Protein AF-A0A257WXK8-F1 (afdb_monomer_lite)

pLDDT: mean 86.85, std 19.5, range [31.08, 98.94]

Secondary structure (DSSP, 8-state):
----------PPPP-PPPPHHHHHHHHHHHHHHHHHHHHHHHHHHHTS--PPPP-PPPSSTTPPPPTTPPPPP-----TTEEEEEE---SSSSS---EEEEEE-TT-EEEEEE---SS-BHHHHHHHHHHHHHTT-S--EEEEEEEE--BS-HHHHHHHHHHHHHHHHHHTTS-GGGEEEEEEEETTPPP-HHHHHTTHHHHHTT-BTT-HHHHHHHT-SS-SS-EEEEEEEEETTEEEEEEEEEE-SSS--SSS-S-EEEEEE-S-B-HHHHHHHHHHHHHHTGGG--SSSPPPS--EEEEEE--TT-PPPB--TT-GGGHHHHHHHHHHHHHHHHH-

Radius of gyration: 28.11 Å; chains: 1; bounding box: 60×115×61 Å

Sequence (339 aa):
MPRKTDNKSAPETDVATPGPVERVGQSLERALDPLASALKRATKRADKPVKAPKAAAPGKPGLAVSPLAVPFPTIPPIAGVEIATGRAGFYKHEREDLLLMRFAEGTSAAGVFTRHGVGSAPVDWCRRQLTASGGADVRALVVNAGCANSFTGKPGADAVRRVATAVGKRFDCRQRDVMMASTGVIGVILDDAKITARLAEVETRLTPDAWAQAGAAIMTTDTFPKGAYATAMIDGHEVRIAGITKGSGMIAPDMATMLAFVATDAAISAKALQALLTPAVVRTFNAVTVDGDRSTNDTCLLFATGASGAPRIEDASDPRLEAFRIALMSVLMDLAQQL

Foldseek 3Di:
DDDDDDDDDDDDDDDDDDDDVVVVVVVVVVVCVVVVVVVVVVVVVVPDPPPDDDAFAFQDPPDDFDPLDDDADQADFFPQKWKFWDPLPLDPDDATFKIKIFGAFFKFKAKDWFPPPFAALLRVLLVVLCVVCVRTGQTMEMEGENEQNGPVPPLQNVLLLVLLPLVCVVRVHDSSSYHYAYYHDHPDRDPSCSVSVCCVVRVVRIDRRCQLSNQSNNEHRHRHGFKDKDWFFFPNFIKIKIKTKYDDDQAAARFGRMEMEMEMQAQEHNVLVNVLVVVLCCVARNVDDDPHHHDSGGMHMYIHRVRRVHDHHYHNPPPSCPRVSVRVSVRRNRRRSND

Structure (mmCIF, N/CA/C/O backbone):
data_AF-A0A257WXK8-F1
#
_entry.id   AF-A0A257WXK8-F1
#
loop_
_atom_site.group_PDB
_atom_site.id
_atom_site.type_symbol
_atom_site.label_atom_id
_atom_site.label_alt_id
_atom_site.label_comp_id
_atom_site.label_asym_id
_atom_site.label_entity_id
_atom_site.label_seq_id
_atom_site.pdbx_PDB_ins_code
_atom_site.Cartn_x
_atom_site.Cartn_y
_atom_site.Cartn_z
_atom_site.occupancy
_atom_site.B_iso_or_equiv
_atom_site.auth_seq_id
_atom_site.auth_comp_id
_atom_site.auth_asym_id
_atom_site.auth_atom_id
_atom_site.pdbx_PDB_model_num
ATOM 1 N N . MET A 1 1 ? -13.171 -95.998 -37.659 1.00 41.53 1 MET A N 1
ATOM 2 C CA . MET A 1 1 ? -13.107 -97.040 -36.612 1.00 41.53 1 MET A CA 1
ATOM 3 C C . MET A 1 1 ? -13.360 -96.387 -35.260 1.00 41.53 1 MET A C 1
ATOM 5 O O . MET A 1 1 ? -12.713 -95.384 -34.988 1.00 41.53 1 MET A O 1
ATOM 9 N N . PRO A 1 2 ? -14.338 -96.866 -34.476 1.00 49.53 2 PRO A N 1
ATOM 10 C CA . PRO A 1 2 ? -14.805 -96.206 -33.259 1.00 49.53 2 PRO A CA 1
ATOM 11 C C . PRO A 1 2 ? -14.110 -96.761 -32.008 1.00 49.53 2 PRO A C 1
ATOM 13 O O . PRO A 1 2 ? -13.702 -97.919 -32.001 1.00 49.53 2 PRO A O 1
ATOM 16 N N . ARG A 1 3 ? -14.092 -95.992 -30.914 1.00 37.47 3 ARG A N 1
ATOM 17 C CA . ARG A 1 3 ? -14.251 -96.540 -29.556 1.00 37.47 3 ARG A CA 1
ATOM 18 C C . ARG A 1 3 ? -14.898 -95.501 -28.637 1.00 37.47 3 ARG A C 1
ATOM 20 O O . ARG A 1 3 ? -14.352 -94.430 -28.405 1.00 37.47 3 ARG A O 1
ATOM 27 N N . LYS A 1 4 ? -16.106 -95.855 -28.192 1.00 40.97 4 LYS A N 1
ATOM 28 C CA . LYS A 1 4 ? -16.892 -95.257 -27.105 1.00 40.97 4 LYS A CA 1
ATOM 29 C C . LYS A 1 4 ? -16.225 -95.528 -25.753 1.00 40.97 4 LYS A C 1
ATOM 31 O O . LYS A 1 4 ? -15.644 -96.600 -25.623 1.00 40.97 4 LYS A O 1
ATOM 36 N N . THR A 1 5 ? -16.481 -94.662 -24.768 1.00 39.81 5 THR A N 1
ATOM 37 C CA . THR A 1 5 ? -17.035 -95.041 -23.445 1.00 39.81 5 THR A CA 1
ATOM 38 C C . THR A 1 5 ? -17.628 -93.816 -22.723 1.00 39.81 5 THR A C 1
ATOM 40 O O . THR A 1 5 ? -16.901 -92.918 -22.317 1.00 39.81 5 THR A O 1
ATOM 43 N N . ASP A 1 6 ? -18.961 -93.797 -22.656 1.00 38.59 6 ASP A N 1
ATOM 44 C CA . ASP A 1 6 ? -19.907 -93.460 -21.571 1.00 38.59 6 ASP A CA 1
ATOM 45 C C . ASP A 1 6 ? -19.642 -92.364 -20.504 1.00 38.59 6 ASP A C 1
ATOM 47 O O . ASP A 1 6 ? -18.889 -92.534 -19.553 1.00 38.59 6 ASP A O 1
ATOM 51 N N . ASN A 1 7 ? -20.421 -91.280 -20.650 1.00 40.69 7 ASN A N 1
ATOM 52 C CA . ASN A 1 7 ? -21.485 -90.735 -19.775 1.00 40.69 7 ASN A CA 1
ATOM 53 C C . ASN A 1 7 ? -21.274 -90.520 -18.251 1.00 40.69 7 ASN A C 1
ATOM 55 O O . ASN A 1 7 ? -21.196 -91.480 -17.486 1.00 40.69 7 ASN A O 1
ATOM 59 N N . LYS A 1 8 ? -21.430 -89.257 -17.799 1.00 35.44 8 LYS A N 1
ATOM 60 C CA . LYS A 1 8 ? -22.241 -88.852 -16.622 1.00 35.44 8 LYS A CA 1
ATOM 61 C C . LYS A 1 8 ? -22.473 -87.325 -16.581 1.00 35.44 8 LYS A C 1
ATOM 63 O O . LYS A 1 8 ? -21.569 -86.542 -16.841 1.00 35.44 8 LYS A O 1
ATOM 68 N N . SER A 1 9 ? -23.707 -86.943 -16.258 1.00 40.19 9 SER A N 1
ATOM 69 C CA . SER A 1 9 ? -24.321 -85.603 -16.250 1.00 40.19 9 SER A CA 1
ATOM 70 C C . SER A 1 9 ? -24.059 -84.758 -14.987 1.00 40.19 9 SER A C 1
ATOM 72 O O . SER A 1 9 ? -24.036 -85.318 -13.892 1.00 40.19 9 SER A O 1
ATOM 74 N N . ALA A 1 10 ? -24.027 -83.422 -15.125 1.00 38.50 10 ALA A N 1
ATOM 75 C CA . ALA A 1 10 ? -24.306 -82.425 -14.071 1.00 38.50 10 ALA A CA 1
ATOM 76 C C . ALA A 1 10 ? -24.867 -81.112 -14.696 1.00 38.50 10 ALA A C 1
ATOM 78 O O . ALA A 1 10 ? -24.581 -80.871 -15.870 1.00 38.50 10 ALA A O 1
ATOM 79 N N . PRO A 1 11 ? -25.684 -80.307 -13.977 1.00 39.53 11 PRO A N 1
ATOM 80 C CA . PRO A 1 11 ? -26.623 -79.347 -14.574 1.00 39.53 11 PRO A CA 1
ATOM 81 C C . PRO A 1 11 ? -26.125 -77.888 -14.632 1.00 39.53 11 PRO A C 1
ATOM 83 O O . PRO A 1 11 ? -25.224 -77.491 -13.896 1.00 39.53 11 PRO A O 1
ATOM 86 N N . GLU A 1 12 ? -26.763 -77.102 -15.505 1.00 39.00 12 GLU A N 1
ATOM 87 C CA . GLU A 1 12 ? -26.615 -75.648 -15.673 1.00 39.00 12 GLU A CA 1
ATOM 88 C C . GLU A 1 12 ? -27.022 -74.867 -14.409 1.00 39.00 12 GLU A C 1
ATOM 90 O O . GLU A 1 12 ? -28.051 -75.147 -13.793 1.00 39.00 12 GLU A O 1
ATOM 95 N N . THR A 1 13 ? -26.228 -73.857 -14.041 1.00 35.62 13 THR A N 1
ATOM 96 C CA . THR A 1 13 ? -26.552 -72.882 -12.989 1.00 35.62 13 THR A CA 1
ATOM 97 C C . THR A 1 13 ? -27.065 -71.582 -13.600 1.00 35.62 13 THR A C 1
ATOM 99 O O . THR A 1 13 ? -26.322 -70.872 -14.281 1.00 35.62 13 THR A O 1
ATOM 102 N N . ASP A 1 14 ? -28.324 -71.283 -13.295 1.00 34.75 14 ASP A N 1
ATOM 103 C CA . ASP A 1 14 ? -29.040 -70.031 -13.535 1.00 34.75 14 ASP A CA 1
ATOM 104 C C . ASP A 1 14 ? -28.378 -68.844 -12.805 1.00 34.75 14 ASP A C 1
ATOM 106 O O . ASP A 1 14 ? -28.100 -68.908 -11.604 1.00 34.75 14 ASP A O 1
ATOM 110 N N . VAL A 1 15 ? -28.148 -67.735 -13.514 1.00 44.16 15 VAL A N 1
ATOM 111 C CA . VAL A 1 15 ? -27.676 -66.467 -12.933 1.00 44.16 15 VAL A CA 1
ATOM 112 C C . VAL A 1 15 ? -28.895 -65.641 -12.527 1.00 44.16 15 VAL A C 1
ATOM 114 O O . VAL A 1 15 ? -29.581 -65.065 -13.368 1.00 44.16 15 VAL A O 1
ATOM 117 N N . ALA A 1 16 ? -29.166 -65.569 -11.224 1.00 45.12 16 ALA A N 1
ATOM 118 C CA . ALA A 1 16 ? -30.269 -64.784 -10.677 1.00 45.12 16 ALA A CA 1
ATOM 119 C C . ALA A 1 16 ? -30.012 -63.266 -10.789 1.00 45.12 16 ALA A C 1
ATOM 121 O O . ALA A 1 16 ? -28.998 -62.745 -10.325 1.00 45.12 16 ALA A O 1
ATOM 122 N N . THR A 1 17 ? -30.967 -62.536 -11.367 1.00 49.38 17 THR A N 1
ATOM 123 C CA . THR A 1 17 ? -31.030 -61.064 -11.345 1.00 49.38 17 THR A CA 1
ATOM 124 C C . THR A 1 17 ? -31.395 -60.527 -9.952 1.00 49.38 17 THR A C 1
ATOM 126 O O . THR A 1 17 ? -32.386 -60.989 -9.384 1.00 49.38 17 THR A O 1
ATOM 129 N N . PRO A 1 18 ? -30.695 -59.500 -9.426 1.00 48.91 18 PRO A N 1
ATOM 130 C CA . PRO A 1 18 ? -30.963 -58.960 -8.094 1.00 48.91 18 PRO A CA 1
ATOM 131 C C . PRO A 1 18 ? -32.266 -58.151 -8.038 1.00 48.91 18 PRO A C 1
ATOM 133 O O . PRO A 1 18 ? -32.636 -57.430 -8.985 1.00 48.91 18 PRO A O 1
ATOM 136 N N . GLY A 1 19 ? -32.953 -58.295 -6.902 1.00 47.94 19 GLY A N 1
ATOM 137 C CA . GLY A 1 19 ? -34.292 -57.776 -6.639 1.00 47.94 19 GLY A CA 1
ATOM 138 C C . GLY A 1 19 ? -34.352 -56.268 -6.337 1.00 47.94 19 GLY A C 1
ATOM 139 O O . GLY A 1 19 ? -33.324 -55.603 -6.193 1.00 47.94 19 GLY A O 1
ATOM 140 N N . PRO A 1 20 ? -35.567 -55.695 -6.230 1.00 51.59 20 PRO A N 1
ATOM 141 C CA . PRO A 1 20 ? -35.788 -54.245 -6.162 1.00 51.59 20 PRO A CA 1
ATOM 142 C C . PRO A 1 20 ? -35.145 -53.548 -4.952 1.00 51.59 20 PRO A C 1
ATOM 144 O O . PRO A 1 20 ? -34.753 -52.389 -5.054 1.00 51.59 20 PRO A O 1
ATOM 147 N N . VAL A 1 21 ? -35.004 -54.246 -3.821 1.00 50.88 21 VAL A N 1
ATOM 148 C CA . VAL A 1 21 ? -34.480 -53.679 -2.564 1.00 50.88 21 VAL A CA 1
ATOM 149 C C . VAL A 1 21 ? -32.952 -53.529 -2.598 1.00 50.88 21 VAL A C 1
ATOM 151 O O . VAL A 1 21 ? -32.425 -52.511 -2.152 1.00 50.88 21 VAL A O 1
ATOM 154 N N . GLU A 1 22 ? -32.234 -54.469 -3.221 1.00 49.84 22 GLU A N 1
ATOM 155 C CA . GLU A 1 22 ? -30.776 -54.381 -3.408 1.00 49.84 22 GLU A CA 1
ATOM 156 C C . GLU A 1 22 ? -30.381 -53.247 -4.361 1.00 49.84 22 GLU A C 1
ATOM 158 O O . GLU A 1 22 ? -29.372 -52.577 -4.143 1.00 49.84 22 GLU A O 1
ATOM 163 N N . ARG A 1 23 ? -31.206 -52.963 -5.380 1.00 50.78 23 ARG A N 1
ATOM 164 C CA . ARG A 1 23 ? -30.958 -51.844 -6.306 1.00 50.78 23 ARG A CA 1
ATOM 165 C C . ARG A 1 23 ? -31.058 -50.490 -5.611 1.00 50.78 23 ARG A C 1
ATOM 167 O O . ARG A 1 23 ? -30.271 -49.600 -5.919 1.00 50.78 23 ARG A O 1
ATOM 174 N N . VAL A 1 24 ? -31.989 -50.326 -4.669 1.00 52.94 24 VAL A N 1
ATOM 175 C CA . VAL A 1 24 ? -32.138 -49.075 -3.904 1.00 52.94 24 VAL A CA 1
ATOM 176 C C . VAL A 1 24 ? -30.970 -48.888 -2.928 1.00 52.94 24 VAL A C 1
ATOM 178 O O . VAL A 1 24 ? -30.423 -47.789 -2.858 1.00 52.94 24 VAL A O 1
ATOM 181 N N . GLY A 1 25 ? -30.515 -49.958 -2.263 1.00 46.25 25 GLY A N 1
ATOM 182 C CA . GLY A 1 25 ? -29.324 -49.926 -1.401 1.00 46.25 25 GLY A CA 1
ATOM 183 C C . GLY A 1 25 ? -28.048 -49.538 -2.157 1.00 46.25 25 GLY A C 1
ATOM 184 O O . GLY A 1 25 ? -27.359 -48.597 -1.768 1.00 46.25 25 GLY A O 1
ATOM 185 N N . GLN A 1 26 ? -27.800 -50.165 -3.313 1.00 50.19 26 GLN A N 1
ATOM 186 C CA . GLN A 1 26 ? -26.636 -49.863 -4.160 1.00 50.19 26 GLN A CA 1
ATOM 187 C C . GLN A 1 26 ? -26.680 -48.452 -4.774 1.00 50.19 26 GLN A C 1
ATOM 189 O O . GLN A 1 26 ? -25.638 -47.865 -5.073 1.00 50.19 26 GLN A O 1
ATOM 194 N N . SER A 1 27 ? -27.877 -47.888 -4.965 1.00 52.62 27 SER A N 1
ATOM 195 C CA . SER A 1 27 ? -28.060 -46.524 -5.484 1.00 52.62 27 SER A CA 1
ATOM 196 C C . SER A 1 27 ? -27.763 -45.457 -4.425 1.00 52.62 27 SER A C 1
ATOM 198 O O . SER A 1 27 ? -27.171 -44.428 -4.744 1.00 52.62 27 SER A O 1
ATOM 200 N N . LEU A 1 28 ? -28.134 -45.712 -3.165 1.00 50.28 28 LEU A N 1
ATOM 201 C CA . LEU A 1 28 ? -27.838 -44.831 -2.031 1.00 50.28 28 LEU A CA 1
ATOM 202 C C . LEU A 1 28 ? -26.350 -44.857 -1.654 1.00 50.28 28 LEU A C 1
ATOM 204 O O . LEU A 1 28 ? -25.772 -43.796 -1.427 1.00 50.28 28 LEU A O 1
ATOM 208 N N . GLU A 1 29 ? -25.702 -46.025 -1.670 1.00 51.25 29 GLU A N 1
ATOM 209 C CA . GLU A 1 29 ? -24.253 -46.134 -1.426 1.00 51.25 29 GLU A CA 1
ATOM 210 C C . GLU A 1 29 ? -23.434 -45.364 -2.477 1.00 51.25 29 GLU A C 1
ATOM 212 O O . GLU A 1 29 ? -22.553 -44.578 -2.124 1.00 51.25 29 GLU A O 1
ATOM 217 N N . ARG A 1 30 ? -23.796 -45.470 -3.766 1.00 53.97 30 ARG A N 1
ATOM 218 C CA . ARG A 1 30 ? -23.139 -44.713 -4.851 1.00 53.97 30 ARG A CA 1
ATOM 219 C C . ARG A 1 30 ? -23.376 -43.201 -4.788 1.00 53.97 30 ARG A C 1
ATOM 221 O O . ARG A 1 30 ? -22.558 -42.443 -5.304 1.00 53.97 30 ARG A O 1
ATOM 228 N N . ALA A 1 31 ? -24.475 -42.751 -4.182 1.00 53.66 31 ALA A N 1
ATOM 229 C CA . ALA A 1 31 ? -24.781 -41.328 -4.021 1.00 53.66 31 ALA A CA 1
ATOM 230 C C . ALA A 1 31 ? -24.033 -40.681 -2.839 1.00 53.66 31 ALA A C 1
ATOM 232 O O . ALA A 1 31 ? -23.813 -39.469 -2.841 1.00 53.66 31 ALA A O 1
ATOM 233 N N . LEU A 1 32 ? -23.614 -41.473 -1.846 1.00 52.16 32 LEU A N 1
ATOM 234 C CA . LEU A 1 32 ? -22.890 -41.001 -0.660 1.00 52.16 32 LEU A CA 1
ATOM 235 C C . LEU A 1 32 ? -21.368 -40.935 -0.870 1.00 52.16 32 LEU A C 1
ATOM 237 O O . LEU A 1 32 ? -20.698 -40.117 -0.236 1.00 52.16 32 LEU A O 1
ATOM 241 N N . ASP A 1 33 ? -20.824 -41.715 -1.805 1.00 61.84 33 ASP A N 1
ATOM 242 C CA . ASP A 1 33 ? -19.394 -41.741 -2.141 1.00 61.84 33 ASP A CA 1
ATOM 243 C C . ASP A 1 33 ? -18.799 -40.391 -2.599 1.00 61.84 33 ASP A C 1
ATOM 245 O O . ASP A 1 33 ? -17.722 -40.013 -2.119 1.00 61.84 33 ASP A O 1
ATOM 249 N N . PRO A 1 34 ? -19.459 -39.597 -3.468 1.00 61.06 34 PRO A N 1
ATOM 250 C CA . PRO A 1 34 ? -18.950 -38.289 -3.875 1.00 61.06 34 PRO A CA 1
ATOM 251 C C . PRO A 1 34 ? -18.914 -37.300 -2.707 1.00 61.06 34 PRO A C 1
ATOM 253 O O . PRO A 1 34 ? -17.962 -36.528 -2.576 1.00 61.06 34 PRO A O 1
ATOM 256 N N . LEU A 1 35 ? -19.923 -37.349 -1.830 1.00 54.31 35 LEU A N 1
ATOM 257 C CA . LEU A 1 35 ? -20.037 -36.472 -0.666 1.00 54.31 35 LEU A CA 1
ATOM 258 C C . LEU A 1 35 ? -19.002 -36.845 0.404 1.00 54.31 35 LEU A C 1
ATOM 260 O O . LEU A 1 35 ? -18.316 -35.971 0.932 1.00 54.31 35 LEU A O 1
ATOM 264 N N . ALA A 1 36 ? -18.809 -38.141 0.656 1.00 56.00 36 ALA A N 1
ATOM 265 C CA . ALA A 1 36 ? -17.776 -38.654 1.551 1.00 56.00 36 ALA A CA 1
ATOM 266 C C . ALA A 1 36 ? -16.362 -38.366 1.018 1.00 56.00 36 ALA A C 1
ATOM 268 O O . ALA A 1 36 ? -15.467 -37.998 1.785 1.00 56.00 36 ALA A O 1
ATOM 269 N N . SER A 1 37 ? -16.155 -38.456 -0.300 1.00 57.28 37 SER A N 1
ATOM 270 C CA . SER A 1 37 ? -14.913 -38.047 -0.963 1.00 57.28 37 SER A CA 1
ATOM 271 C C . SER A 1 37 ? -14.676 -36.536 -0.872 1.00 57.28 37 SER A C 1
ATOM 273 O O . SER A 1 37 ? -13.524 -36.109 -0.747 1.00 57.28 37 SER A O 1
ATOM 275 N N . ALA A 1 38 ? -15.726 -35.719 -0.969 1.00 58.28 38 ALA A N 1
ATOM 276 C CA . ALA A 1 38 ? -15.634 -34.266 -0.865 1.00 58.28 38 ALA A CA 1
ATOM 277 C C . ALA A 1 38 ? -15.321 -33.832 0.575 1.00 58.28 38 ALA A C 1
ATOM 279 O O . ALA A 1 38 ? -14.399 -33.044 0.782 1.00 58.28 38 ALA A O 1
ATOM 280 N N . LEU A 1 39 ? -15.987 -34.431 1.567 1.00 55.75 39 LEU A N 1
ATOM 281 C CA . LEU A 1 39 ? -15.709 -34.237 2.993 1.00 55.75 39 LEU A CA 1
ATOM 282 C C . LEU A 1 39 ? -14.292 -34.691 3.361 1.00 55.75 39 LEU A C 1
ATOM 284 O O . LEU A 1 39 ? -13.570 -33.934 4.002 1.00 55.75 39 LEU A O 1
ATOM 288 N N . LYS A 1 40 ? -13.829 -35.853 2.873 1.00 51.59 40 LYS A N 1
ATOM 289 C CA . LYS A 1 40 ? -12.433 -36.300 3.054 1.00 51.59 40 LYS A CA 1
ATOM 290 C C . LYS A 1 40 ? -11.416 -35.382 2.374 1.00 51.59 40 LYS A C 1
ATOM 292 O O . LYS A 1 40 ? -10.311 -35.229 2.885 1.00 51.59 40 LYS A O 1
ATOM 297 N N . ARG A 1 41 ? -11.734 -34.774 1.224 1.00 51.75 41 ARG A N 1
ATOM 298 C CA . ARG A 1 41 ? -10.851 -33.773 0.591 1.00 51.75 41 ARG A CA 1
ATOM 299 C C . ARG A 1 41 ? -10.834 -32.458 1.362 1.00 51.75 41 ARG A C 1
ATOM 301 O O . ARG A 1 41 ? -9.770 -31.853 1.442 1.00 51.75 41 ARG A O 1
ATOM 308 N N . ALA A 1 42 ? -11.966 -32.041 1.927 1.00 46.88 42 ALA A N 1
ATOM 309 C CA . ALA A 1 42 ? -12.077 -30.835 2.739 1.00 46.88 42 ALA A CA 1
ATOM 310 C C . ALA A 1 42 ? -11.305 -30.969 4.063 1.00 46.88 42 ALA A C 1
ATOM 312 O O . ALA A 1 42 ? -10.493 -30.103 4.382 1.00 46.88 42 ALA A O 1
ATOM 313 N N . THR A 1 43 ? -11.443 -32.094 4.769 1.00 44.31 43 THR A N 1
ATOM 314 C CA . THR A 1 43 ? -10.716 -32.348 6.027 1.00 44.31 43 THR A CA 1
ATOM 315 C C . THR A 1 43 ? -9.215 -32.536 5.805 1.00 44.31 43 THR A C 1
ATOM 317 O O . THR A 1 43 ? -8.404 -31.972 6.531 1.00 44.31 43 THR A O 1
ATOM 320 N N . LYS A 1 44 ? -8.802 -33.200 4.717 1.00 40.97 44 LYS A N 1
ATOM 321 C CA . LYS A 1 44 ? -7.375 -33.359 4.368 1.00 40.97 44 LYS A CA 1
ATOM 322 C C . LYS A 1 44 ? -6.702 -32.060 3.891 1.00 40.97 44 LYS A C 1
ATOM 324 O O . LYS A 1 44 ? -5.475 -32.012 3.797 1.00 40.97 44 LYS A O 1
ATOM 329 N N . ARG A 1 45 ? -7.483 -31.027 3.546 1.00 45.31 45 ARG A N 1
ATOM 330 C CA . ARG A 1 45 ? -6.986 -29.671 3.250 1.00 45.31 45 ARG A CA 1
ATOM 331 C C . ARG A 1 45 ? -6.833 -28.835 4.524 1.00 45.31 45 ARG A C 1
ATOM 333 O O . ARG A 1 45 ? -5.913 -28.028 4.564 1.00 45.31 45 ARG A O 1
ATOM 340 N N . ALA A 1 46 ? -7.682 -29.066 5.527 1.00 41.41 46 ALA A N 1
ATOM 341 C CA . ALA A 1 46 ? -7.640 -28.388 6.823 1.00 41.41 46 ALA A CA 1
ATOM 342 C C . ALA A 1 46 ? -6.476 -28.860 7.722 1.00 41.41 46 ALA A C 1
ATOM 344 O O . ALA A 1 46 ? -5.921 -28.051 8.452 1.00 41.41 46 ALA A O 1
ATOM 345 N N . ASP A 1 47 ? -6.047 -30.123 7.603 1.00 36.88 47 ASP A N 1
ATOM 346 C CA . ASP A 1 47 ? -5.003 -30.721 8.461 1.00 36.88 47 ASP A CA 1
ATOM 347 C C . ASP A 1 47 ? -3.581 -30.727 7.869 1.00 36.88 47 ASP A C 1
ATOM 349 O O . ASP A 1 47 ? -2.681 -31.392 8.390 1.00 36.88 47 ASP A O 1
ATOM 353 N N . LYS A 1 48 ? -3.320 -30.020 6.760 1.00 34.53 48 LYS A N 1
ATOM 354 C CA . LYS A 1 48 ? -1.934 -29.902 6.283 1.00 34.53 48 LYS A CA 1
ATOM 355 C C . LYS A 1 48 ? -1.185 -28.882 7.146 1.00 34.53 48 LYS A C 1
ATOM 357 O O . LYS A 1 48 ? -1.585 -27.721 7.150 1.00 34.53 48 LYS A O 1
ATOM 362 N N . PRO A 1 49 ? -0.062 -29.262 7.787 1.00 31.08 49 PRO A N 1
ATOM 363 C CA . PRO A 1 49 ? 0.793 -28.292 8.449 1.00 31.08 49 PRO A CA 1
ATOM 364 C C . PRO A 1 49 ? 1.221 -27.242 7.424 1.00 31.08 49 PRO A C 1
ATOM 366 O O . PRO A 1 49 ? 1.706 -27.590 6.339 1.00 31.08 49 PRO A O 1
ATOM 369 N N . VAL A 1 50 ? 1.038 -25.967 7.768 1.00 40.25 50 VAL A N 1
ATOM 370 C CA . VAL A 1 50 ? 1.622 -24.846 7.031 1.00 40.25 50 VAL A CA 1
ATOM 371 C C . VAL A 1 50 ? 3.124 -25.107 6.982 1.00 40.25 50 VAL A C 1
ATOM 373 O O . VAL A 1 50 ? 3.804 -25.119 8.007 1.00 40.25 50 VAL A O 1
ATOM 376 N N . LYS A 1 51 ? 3.642 -25.423 5.790 1.00 33.47 51 LYS A N 1
ATOM 377 C CA . LYS A 1 51 ? 5.079 -25.619 5.596 1.00 33.47 51 LYS A CA 1
ATOM 378 C C . LYS A 1 51 ? 5.768 -24.333 6.040 1.00 33.47 51 LYS A C 1
ATOM 380 O O . LYS A 1 51 ? 5.423 -23.268 5.532 1.00 33.47 51 LYS A O 1
ATOM 385 N N . ALA A 1 52 ? 6.731 -24.453 6.954 1.00 37.91 52 ALA A N 1
ATOM 386 C CA . ALA A 1 52 ? 7.580 -23.339 7.351 1.00 37.91 52 ALA A CA 1
ATOM 387 C C . ALA A 1 52 ? 8.092 -22.612 6.091 1.00 37.91 52 ALA A C 1
ATOM 389 O O . ALA A 1 52 ? 8.454 -23.291 5.115 1.00 37.91 52 ALA A O 1
ATOM 390 N N . PRO A 1 53 ? 8.085 -21.267 6.070 1.00 43.31 53 PRO A N 1
ATOM 391 C CA . PRO A 1 53 ? 8.520 -20.526 4.901 1.00 43.31 53 PRO A CA 1
ATOM 392 C C . PRO A 1 53 ? 9.935 -20.972 4.521 1.00 43.31 53 PRO A C 1
ATOM 394 O O . PRO A 1 53 ? 10.825 -21.047 5.369 1.00 43.31 53 PRO A O 1
ATOM 397 N N . LYS A 1 54 ? 10.148 -21.299 3.239 1.00 46.53 54 LYS A N 1
ATOM 398 C CA . LYS A 1 54 ? 11.509 -21.447 2.705 1.00 46.53 54 LYS A CA 1
ATOM 399 C C . LYS A 1 54 ? 12.278 -20.162 3.022 1.00 46.53 54 LYS A C 1
ATOM 401 O O . LYS A 1 54 ? 11.704 -19.080 2.907 1.00 46.53 54 LYS A O 1
ATOM 406 N N . ALA A 1 55 ? 13.557 -20.295 3.379 1.00 52.47 55 ALA A N 1
ATOM 407 C CA . ALA A 1 55 ? 14.451 -19.156 3.564 1.00 52.47 55 ALA A CA 1
ATOM 408 C C . ALA A 1 55 ? 14.289 -18.172 2.396 1.00 52.47 55 ALA A C 1
ATOM 410 O O . ALA A 1 55 ? 14.266 -18.585 1.231 1.00 52.47 55 ALA A O 1
ATOM 411 N N . ALA A 1 56 ? 14.101 -16.896 2.723 1.00 56.72 56 ALA A N 1
ATOM 412 C CA . ALA A 1 56 ? 13.812 -15.876 1.735 1.00 56.72 56 ALA A CA 1
ATOM 413 C C . ALA A 1 56 ? 14.953 -15.767 0.716 1.00 56.72 56 ALA A C 1
ATOM 415 O O . ALA A 1 56 ? 16.120 -15.644 1.085 1.00 56.72 56 ALA A O 1
ATOM 416 N N . ALA A 1 57 ? 14.609 -15.813 -0.570 1.00 63.44 57 ALA A N 1
ATOM 417 C CA . ALA A 1 57 ? 15.554 -15.503 -1.631 1.00 63.44 57 ALA A CA 1
ATOM 418 C C . ALA A 1 57 ? 15.646 -13.973 -1.801 1.00 63.44 57 ALA A C 1
ATOM 420 O O . ALA A 1 57 ? 14.607 -13.306 -1.751 1.00 63.44 57 ALA A O 1
ATOM 421 N N . PRO A 1 58 ? 16.844 -13.413 -2.040 1.00 72.00 58 PRO A N 1
ATOM 422 C CA . PRO A 1 58 ? 17.007 -12.003 -2.379 1.00 72.00 58 PRO A CA 1
ATOM 423 C C . PRO A 1 58 ? 16.141 -11.601 -3.577 1.00 72.00 58 PRO A C 1
ATOM 425 O O . PRO A 1 58 ? 15.993 -12.369 -4.530 1.00 72.00 58 PRO A O 1
ATOM 428 N N . GLY A 1 59 ? 15.626 -10.369 -3.579 1.00 67.31 59 GLY A N 1
ATOM 429 C CA . GLY A 1 59 ? 14.850 -9.837 -4.702 1.00 67.31 59 GLY A CA 1
ATOM 430 C C . GLY A 1 59 ? 15.658 -9.786 -6.003 1.00 67.31 59 GLY A C 1
ATOM 431 O O . GLY A 1 59 ? 15.126 -10.027 -7.090 1.00 67.31 59 GLY A O 1
ATOM 432 N N . LYS A 1 60 ? 16.966 -9.538 -5.916 1.00 77.44 60 LYS A N 1
ATOM 433 C CA . LYS A 1 60 ? 17.876 -9.594 -7.063 1.00 77.44 60 LYS A CA 1
ATOM 434 C C . LYS A 1 60 ? 18.794 -10.820 -6.955 1.00 77.44 60 LYS A C 1
ATOM 436 O O . LYS A 1 60 ? 19.519 -10.931 -5.965 1.00 77.44 60 LYS A O 1
ATOM 441 N N . PRO A 1 61 ? 18.832 -11.701 -7.975 1.00 78.88 61 PRO A N 1
ATOM 442 C CA . PRO A 1 61 ? 19.749 -12.837 -7.991 1.00 78.88 61 PRO A CA 1
ATOM 443 C C . PRO A 1 61 ? 21.208 -12.405 -7.808 1.00 78.88 61 PRO A C 1
ATOM 445 O O . PRO A 1 61 ? 21.646 -11.420 -8.404 1.00 78.88 61 PRO A O 1
ATOM 448 N N . GLY A 1 62 ? 21.955 -13.161 -7.002 1.00 80.69 62 GLY A N 1
ATOM 449 C CA . GLY A 1 62 ? 23.384 -12.938 -6.761 1.00 80.69 62 GLY A CA 1
ATOM 450 C C . GLY A 1 62 ? 23.724 -11.945 -5.645 1.00 80.69 62 GLY A C 1
ATOM 451 O O . GLY A 1 62 ? 24.904 -11.760 -5.366 1.00 80.69 62 GLY A O 1
ATOM 452 N N . LEU A 1 63 ? 22.737 -11.325 -4.986 1.00 84.31 63 LEU A N 1
ATOM 453 C CA . LEU A 1 63 ? 22.991 -10.552 -3.766 1.00 84.31 63 LEU A CA 1
ATOM 454 C C . LEU A 1 63 ? 23.118 -11.478 -2.552 1.00 84.31 63 LEU A C 1
ATOM 456 O O . LEU A 1 63 ? 22.337 -12.415 -2.397 1.00 84.31 63 LEU A O 1
ATOM 460 N N . ALA A 1 64 ? 24.076 -11.194 -1.670 1.00 89.38 64 ALA A N 1
ATOM 461 C CA . ALA A 1 64 ? 24.115 -11.818 -0.353 1.00 89.38 64 ALA A CA 1
ATOM 462 C C . ALA A 1 64 ? 22.955 -11.292 0.507 1.00 89.38 64 ALA A C 1
ATOM 464 O O . ALA A 1 64 ? 22.606 -10.112 0.433 1.00 89.38 64 ALA A O 1
ATOM 465 N N . VAL A 1 65 ? 22.362 -12.163 1.326 1.00 91.62 65 VAL A N 1
ATOM 466 C CA . VAL A 1 65 ? 21.371 -11.744 2.327 1.00 91.62 65 VAL A CA 1
ATOM 467 C C . VAL A 1 65 ? 22.060 -10.832 3.344 1.00 91.62 65 VAL A C 1
ATOM 469 O O . VAL A 1 65 ? 23.161 -11.140 3.798 1.00 91.62 65 VAL A O 1
ATOM 472 N N . SER A 1 66 ? 21.433 -9.697 3.666 1.00 91.50 66 SER A N 1
ATOM 473 C CA . SER A 1 66 ? 21.974 -8.742 4.641 1.00 91.50 66 SER A CA 1
ATOM 474 C C . SER A 1 66 ? 22.202 -9.420 6.000 1.00 91.50 66 SER A C 1
ATOM 476 O O . SER A 1 66 ? 21.331 -10.171 6.439 1.00 91.50 66 SER A O 1
ATOM 478 N N . PRO A 1 67 ? 23.302 -9.129 6.721 1.00 90.88 67 PRO A N 1
ATOM 479 C CA . PRO A 1 67 ? 23.475 -9.598 8.098 1.00 90.88 67 PRO A CA 1
ATOM 480 C C . PRO A 1 67 ? 22.444 -8.992 9.067 1.00 90.88 67 PRO A C 1
ATOM 482 O O . PRO A 1 67 ? 22.285 -9.495 10.173 1.00 90.88 67 PRO A O 1
ATOM 485 N N . LEU A 1 68 ? 21.742 -7.931 8.652 1.00 90.44 68 LEU A N 1
ATOM 486 C CA . LEU A 1 68 ? 20.642 -7.306 9.391 1.00 90.44 68 LEU A CA 1
ATOM 487 C C . LEU A 1 68 ? 19.272 -7.914 9.045 1.00 90.44 68 LEU A C 1
ATOM 489 O O . LEU A 1 68 ? 18.251 -7.424 9.519 1.00 90.44 68 LEU A O 1
ATOM 493 N N . ALA A 1 69 ? 19.224 -8.946 8.193 1.00 93.12 69 ALA A N 1
ATOM 494 C CA . ALA A 1 69 ? 17.973 -9.598 7.834 1.00 93.12 69 ALA A CA 1
ATOM 495 C C . ALA A 1 69 ? 17.315 -10.222 9.068 1.00 93.12 69 ALA A C 1
ATOM 497 O O . ALA A 1 69 ? 17.902 -11.067 9.747 1.00 93.12 69 ALA A O 1
ATOM 498 N N . VAL A 1 70 ? 16.067 -9.838 9.316 1.00 94.25 70 VAL A N 1
ATOM 499 C CA . VAL A 1 70 ? 15.236 -10.417 10.372 1.00 94.25 70 VAL A CA 1
ATOM 500 C C . VAL A 1 70 ? 14.287 -11.467 9.787 1.00 94.25 70 VAL A C 1
ATOM 502 O O . VAL A 1 70 ? 13.898 -11.368 8.618 1.00 94.25 70 VAL A O 1
ATOM 505 N N . PRO A 1 71 ? 13.899 -12.500 10.557 1.00 94.19 71 PRO A N 1
ATOM 506 C CA . PRO A 1 71 ? 12.869 -13.435 10.122 1.00 94.19 71 PRO A CA 1
ATOM 507 C C . PRO A 1 71 ? 11.543 -12.714 9.861 1.00 94.19 71 PRO A C 1
ATOM 509 O O . PRO A 1 71 ? 11.098 -11.915 10.681 1.00 94.19 71 PRO A O 1
ATOM 512 N N . PHE A 1 72 ? 10.880 -13.039 8.749 1.00 96.75 72 PHE A N 1
ATOM 513 C CA . PHE A 1 72 ? 9.541 -12.517 8.481 1.00 96.75 72 PHE A CA 1
ATOM 514 C C . PHE A 1 72 ? 8.560 -13.061 9.538 1.00 96.75 72 PHE A C 1
ATOM 516 O O . PHE A 1 72 ? 8.503 -14.284 9.724 1.00 96.75 72 PHE A O 1
ATOM 523 N N . PRO A 1 73 ? 7.794 -12.206 10.239 1.00 97.00 73 PRO A N 1
ATOM 524 C CA . PRO A 1 73 ? 6.925 -12.656 11.317 1.00 97.00 73 PRO A CA 1
ATOM 525 C C . PRO A 1 73 ? 5.751 -13.481 10.786 1.00 97.00 73 PRO A C 1
ATOM 527 O O . PRO A 1 73 ? 5.311 -13.331 9.646 1.00 97.00 73 PRO A O 1
ATOM 530 N N . THR A 1 74 ? 5.187 -14.340 11.634 1.00 96.00 74 THR A N 1
ATOM 531 C CA . THR A 1 74 ? 3.890 -14.952 11.320 1.00 96.00 74 THR A CA 1
ATOM 532 C C . THR A 1 74 ? 2.808 -13.895 11.490 1.00 96.00 74 THR A C 1
ATOM 534 O O . THR A 1 74 ? 2.568 -13.435 12.603 1.00 96.00 74 THR A O 1
ATOM 537 N N . ILE A 1 75 ? 2.167 -13.511 10.388 1.00 97.88 75 ILE A N 1
ATOM 538 C CA . ILE A 1 75 ? 1.096 -12.514 10.384 1.00 97.88 75 ILE A CA 1
ATOM 539 C C . ILE A 1 75 ? -0.241 -13.246 10.214 1.00 97.88 75 ILE A C 1
ATOM 541 O O . ILE A 1 75 ? -0.458 -13.850 9.159 1.00 97.88 75 ILE A O 1
ATOM 545 N N . PRO A 1 76 ? -1.133 -13.233 11.222 1.00 97.50 76 PRO A N 1
ATOM 546 C CA . PRO A 1 76 ? -2.452 -13.833 11.085 1.00 97.50 76 PRO A CA 1
ATOM 547 C C . PRO A 1 76 ? -3.331 -13.033 10.107 1.00 97.50 76 PRO A C 1
ATOM 549 O O . PRO A 1 76 ? -3.047 -11.866 9.822 1.00 97.50 76 PRO A O 1
ATOM 552 N N . PRO A 1 77 ? -4.439 -13.626 9.628 1.00 98.44 77 PRO A N 1
ATOM 553 C CA . PRO A 1 77 ? -5.469 -12.909 8.889 1.00 98.44 77 PRO A CA 1
ATOM 554 C C . PRO A 1 77 ? -5.875 -11.581 9.533 1.00 98.44 77 PRO A C 1
ATOM 556 O O . PRO A 1 77 ? -6.205 -11.537 10.725 1.00 98.44 77 PRO A O 1
ATOM 559 N N . ILE A 1 78 ? -5.912 -10.529 8.714 1.00 98.69 78 ILE A N 1
ATOM 560 C CA . ILE A 1 78 ? -6.603 -9.276 9.030 1.00 98.69 78 ILE A CA 1
ATOM 561 C C . ILE A 1 78 ? -7.998 -9.386 8.429 1.00 98.69 78 ILE A C 1
ATOM 563 O O . ILE A 1 78 ? -8.137 -9.608 7.224 1.00 98.69 78 ILE A O 1
ATOM 567 N N . ALA A 1 79 ? -9.036 -9.280 9.258 1.00 98.75 79 ALA A N 1
ATOM 568 C CA . ALA A 1 79 ? -10.402 -9.430 8.775 1.00 98.75 79 ALA A CA 1
ATOM 569 C C . ALA A 1 79 ? -10.699 -8.392 7.675 1.00 98.75 79 ALA A C 1
ATOM 571 O O . ALA A 1 79 ? -10.333 -7.222 7.782 1.00 98.75 79 ALA A O 1
ATOM 572 N N . GLY A 1 80 ? -11.336 -8.824 6.586 1.00 98.44 80 GLY A N 1
ATOM 573 C CA . GLY A 1 80 ? -11.624 -7.961 5.437 1.00 98.44 80 GLY A CA 1
ATOM 574 C C . GLY A 1 80 ? -10.434 -7.677 4.511 1.00 98.44 80 GLY A C 1
ATOM 575 O O . GLY A 1 80 ? -10.563 -6.815 3.645 1.00 98.44 80 GLY A O 1
ATOM 576 N N . VAL A 1 81 ? -9.303 -8.375 4.667 1.00 98.88 81 VAL A N 1
ATOM 577 C CA . VAL A 1 81 ? -8.160 -8.319 3.743 1.00 98.88 81 VAL A CA 1
ATOM 578 C C . VAL A 1 81 ? -7.936 -9.689 3.112 1.00 98.88 81 VAL A C 1
ATOM 580 O O . VAL A 1 81 ? -7.812 -10.694 3.808 1.00 98.88 81 VAL A O 1
ATOM 583 N N . GLU A 1 82 ? -7.816 -9.721 1.790 1.00 98.81 82 GLU A N 1
ATOM 584 C CA . GLU A 1 82 ? -7.345 -10.890 1.050 1.00 98.81 82 GLU A CA 1
ATOM 585 C C . GLU A 1 82 ? -6.199 -10.492 0.132 1.00 98.81 82 GLU A C 1
ATOM 587 O O . GLU A 1 82 ? -6.182 -9.405 -0.444 1.00 98.81 82 GLU A O 1
ATOM 592 N N . ILE A 1 83 ? -5.224 -11.380 -0.001 1.00 98.88 83 ILE A N 1
ATOM 593 C CA . ILE A 1 83 ? -3.946 -11.091 -0.630 1.00 98.88 83 ILE A CA 1
ATOM 594 C C . ILE A 1 83 ? -3.643 -12.188 -1.638 1.00 98.88 83 ILE A C 1
ATOM 596 O O . ILE A 1 83 ? -3.805 -13.376 -1.365 1.00 98.88 83 ILE A O 1
ATOM 600 N N . ALA A 1 84 ? -3.181 -11.783 -2.811 1.00 98.56 84 ALA A N 1
ATOM 601 C CA . ALA A 1 84 ? -2.644 -12.672 -3.817 1.00 98.56 84 ALA A CA 1
ATOM 602 C C . ALA A 1 84 ? -1.408 -12.053 -4.452 1.00 98.56 84 ALA A C 1
ATOM 604 O O . ALA A 1 84 ? -1.287 -10.837 -4.615 1.00 98.56 84 ALA A O 1
ATOM 605 N N . THR A 1 85 ? -0.501 -12.920 -4.865 1.00 98.50 85 THR A N 1
ATOM 606 C CA . THR A 1 85 ? 0.691 -12.550 -5.611 1.00 98.50 85 THR A CA 1
ATOM 607 C C . THR A 1 85 ? 0.748 -13.338 -6.906 1.00 98.50 85 THR A C 1
ATOM 609 O O . THR A 1 85 ? 0.128 -14.395 -7.055 1.00 98.50 85 THR A O 1
ATOM 612 N N . GLY A 1 86 ? 1.465 -12.800 -7.882 1.00 97.25 86 GLY A N 1
ATOM 613 C CA . GLY A 1 86 ? 1.634 -13.445 -9.170 1.00 97.25 86 GLY A CA 1
ATOM 614 C C . GLY A 1 86 ? 2.836 -12.920 -9.930 1.00 97.25 86 GLY A C 1
ATOM 615 O O . GLY A 1 86 ? 3.535 -11.998 -9.506 1.00 97.25 86 GLY A O 1
ATOM 616 N N . ARG A 1 87 ? 3.071 -13.534 -11.087 1.00 96.44 87 ARG A N 1
ATOM 617 C CA . ARG A 1 87 ? 4.131 -13.146 -12.013 1.00 96.44 87 ARG A CA 1
ATOM 618 C C . ARG A 1 87 ? 3.531 -12.434 -13.220 1.00 96.44 87 ARG A C 1
ATOM 620 O O . ARG A 1 87 ? 3.035 -13.074 -14.146 1.00 96.44 87 ARG A O 1
ATOM 627 N N . ALA A 1 88 ? 3.620 -11.110 -13.224 1.00 96.50 88 ALA A N 1
ATOM 628 C CA . ALA A 1 88 ? 3.340 -10.279 -14.390 1.00 96.50 88 ALA A CA 1
ATOM 629 C C . ALA A 1 88 ? 4.467 -10.372 -15.433 1.00 96.50 88 ALA A C 1
ATOM 631 O O . ALA A 1 88 ? 4.208 -10.285 -16.632 1.00 96.50 88 ALA A O 1
ATOM 632 N N . GLY A 1 89 ? 5.712 -10.617 -15.004 1.00 95.50 89 GLY A N 1
ATOM 633 C CA . GLY A 1 89 ? 6.852 -10.781 -15.914 1.00 95.50 89 GLY A CA 1
ATOM 634 C C . GLY A 1 89 ? 7.541 -9.458 -16.253 1.00 95.50 89 GLY A C 1
ATOM 635 O O . GLY A 1 89 ? 7.924 -9.208 -17.403 1.00 95.50 89 GLY A O 1
ATOM 636 N N . PHE A 1 90 ? 7.690 -8.591 -15.254 1.00 95.81 90 PHE A N 1
ATOM 637 C CA . PHE A 1 90 ? 8.577 -7.431 -15.303 1.00 95.81 90 PHE A CA 1
ATOM 638 C C . PHE A 1 90 ? 10.040 -7.837 -15.092 1.00 95.81 90 PHE A C 1
ATOM 640 O O . PHE A 1 90 ? 10.937 -7.192 -15.636 1.00 95.81 90 PHE A O 1
ATOM 647 N N . TYR A 1 91 ? 10.285 -8.955 -14.402 1.00 92.44 91 TYR A N 1
ATOM 648 C CA . TYR A 1 91 ? 11.602 -9.588 -14.329 1.00 92.44 91 TYR A CA 1
ATOM 649 C C . TYR A 1 91 ? 11.758 -10.746 -15.324 1.00 92.44 91 TYR A C 1
ATOM 651 O O . TYR A 1 91 ? 10.842 -11.535 -15.561 1.00 92.44 91 TYR A O 1
ATOM 659 N N . LYS A 1 92 ? 12.968 -10.877 -15.892 1.00 88.12 92 LYS A N 1
ATOM 660 C CA . LYS A 1 92 ? 13.314 -11.976 -16.814 1.00 88.12 92 LYS A CA 1
ATOM 661 C C . LYS A 1 92 ? 13.376 -13.338 -16.114 1.00 88.12 92 LYS A C 1
ATOM 663 O O . LYS A 1 92 ? 13.008 -14.340 -16.714 1.00 88.12 92 LYS A O 1
ATOM 668 N N . HIS A 1 93 ? 13.840 -13.370 -14.866 1.00 87.19 93 HIS A N 1
ATOM 669 C CA . HIS A 1 93 ? 13.918 -14.594 -14.071 1.00 87.19 93 HIS A CA 1
ATOM 670 C C . HIS A 1 93 ? 12.560 -14.950 -13.449 1.00 87.19 93 HIS A C 1
ATOM 672 O O . HIS A 1 93 ? 11.616 -14.153 -13.456 1.00 87.19 93 HIS A O 1
ATOM 678 N N . GLU A 1 94 ? 12.448 -16.177 -12.949 1.00 87.31 94 GLU A N 1
ATOM 679 C CA . GLU A 1 94 ? 11.225 -16.681 -12.336 1.00 87.31 94 GLU A CA 1
ATOM 680 C C . GLU A 1 94 ? 11.075 -16.128 -10.917 1.00 87.31 94 GLU A C 1
ATOM 682 O O . GLU A 1 94 ? 11.774 -16.538 -9.993 1.00 87.31 9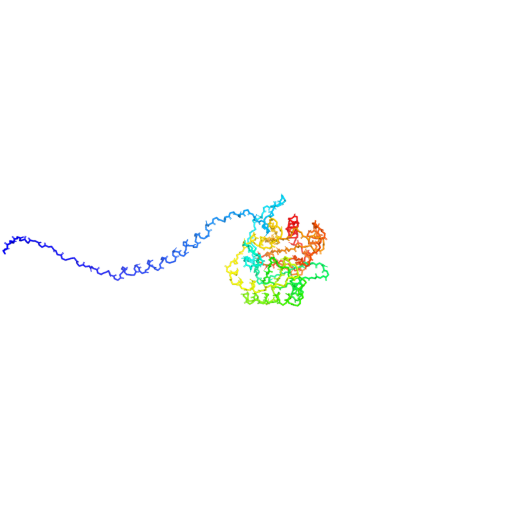4 GLU A O 1
ATOM 687 N N . ARG A 1 95 ? 10.182 -15.150 -10.769 1.00 92.12 95 ARG A N 1
ATOM 688 C CA . ARG A 1 95 ? 9.750 -14.610 -9.482 1.00 92.12 95 ARG A CA 1
ATOM 689 C C . ARG A 1 95 ? 8.382 -13.962 -9.603 1.00 92.12 95 ARG A C 1
ATOM 691 O O . ARG A 1 95 ? 7.984 -13.552 -10.694 1.00 92.12 95 ARG A O 1
ATOM 698 N N . GLU A 1 96 ? 7.698 -13.843 -8.474 1.00 96.31 96 GLU A N 1
ATOM 699 C CA . GLU A 1 96 ? 6.511 -13.003 -8.370 1.00 96.31 96 GLU A CA 1
ATOM 700 C C . GLU A 1 96 ? 6.928 -11.530 -8.269 1.00 96.31 96 GLU A C 1
ATOM 702 O O . GLU A 1 96 ? 7.935 -11.177 -7.643 1.00 96.31 96 GLU A O 1
ATOM 707 N N . ASP A 1 97 ? 6.185 -10.692 -8.980 1.00 97.44 97 ASP A N 1
ATOM 708 C CA . ASP A 1 97 ? 6.450 -9.265 -9.181 1.00 97.44 97 ASP A CA 1
ATOM 709 C C . ASP A 1 97 ? 5.155 -8.443 -9.298 1.00 97.44 97 ASP A C 1
ATOM 711 O O . ASP A 1 97 ? 5.178 -7.268 -9.672 1.00 97.44 97 ASP A O 1
ATOM 715 N N . LEU A 1 98 ? 4.026 -9.069 -8.954 1.00 98.56 98 LEU A N 1
ATOM 716 C CA . LEU A 1 98 ? 2.703 -8.477 -8.860 1.00 98.56 98 LEU A CA 1
ATOM 717 C C . LEU A 1 98 ? 2.076 -8.867 -7.520 1.00 98.56 98 LEU A C 1
ATOM 719 O O . LEU A 1 98 ? 2.020 -10.048 -7.177 1.00 98.56 98 LEU A O 1
ATOM 723 N N . LEU A 1 99 ? 1.567 -7.873 -6.807 1.00 98.81 99 LEU A N 1
ATOM 724 C CA . LEU A 1 99 ? 0.757 -8.010 -5.604 1.00 98.81 99 LEU A CA 1
ATOM 725 C C . LEU A 1 99 ? -0.629 -7.420 -5.875 1.00 98.81 99 LEU A C 1
ATOM 727 O O . LEU A 1 99 ? -0.751 -6.325 -6.427 1.00 98.81 99 LEU A O 1
ATOM 731 N N . LEU A 1 100 ? -1.656 -8.147 -5.450 1.00 98.88 100 LEU A N 1
ATOM 732 C CA . LEU A 1 100 ? -3.046 -7.723 -5.418 1.00 98.88 100 LEU A CA 1
ATOM 733 C C . LEU A 1 100 ? -3.578 -7.915 -3.997 1.00 98.88 100 LEU A C 1
ATOM 735 O O . LEU A 1 100 ? -3.591 -9.034 -3.487 1.00 98.88 100 LEU A O 1
ATOM 739 N N . MET A 1 101 ? -4.031 -6.834 -3.372 1.00 98.88 101 MET A N 1
ATOM 740 C CA . MET A 1 101 ? -4.821 -6.895 -2.145 1.00 98.88 101 MET A CA 1
ATOM 741 C C . MET A 1 101 ? -6.264 -6.508 -2.462 1.00 98.88 101 MET A C 1
ATOM 743 O O . MET A 1 101 ? -6.494 -5.517 -3.159 1.00 98.88 101 MET A O 1
ATOM 747 N N . ARG A 1 102 ? -7.222 -7.287 -1.957 1.00 98.88 102 ARG A N 1
ATOM 748 C CA . ARG A 1 102 ? -8.658 -7.000 -1.977 1.00 98.88 102 ARG A CA 1
ATOM 749 C C . ARG A 1 102 ? -9.101 -6.625 -0.569 1.00 98.88 102 ARG A C 1
ATOM 751 O O . ARG A 1 102 ? -8.720 -7.287 0.395 1.00 98.88 102 ARG A O 1
ATOM 758 N N . PHE A 1 103 ? -9.912 -5.579 -0.475 1.00 98.81 103 PHE A N 1
ATOM 759 C CA . PHE A 1 103 ? -10.442 -5.072 0.782 1.00 98.81 103 PHE A CA 1
ATOM 760 C C . PHE A 1 103 ? -11.967 -5.187 0.829 1.00 98.81 103 PHE A C 1
ATOM 762 O O . PHE A 1 103 ? -12.648 -5.085 -0.201 1.00 98.81 103 PHE A O 1
ATOM 769 N N . ALA A 1 104 ? -12.495 -5.392 2.035 1.00 98.38 104 ALA A N 1
ATOM 770 C CA . ALA A 1 104 ? -13.926 -5.367 2.307 1.00 98.38 104 ALA A CA 1
ATOM 771 C C . ALA A 1 104 ? -14.550 -4.011 1.930 1.00 98.38 104 ALA A C 1
ATOM 773 O O . ALA A 1 104 ? -13.891 -2.968 1.971 1.00 98.38 104 ALA A O 1
ATOM 774 N N . GLU A 1 105 ? -15.831 -4.028 1.567 1.00 98.12 105 GLU A N 1
ATOM 775 C CA . GLU A 1 105 ? -16.607 -2.808 1.331 1.00 98.12 105 GLU A CA 1
ATOM 776 C C . GLU A 1 105 ? -16.606 -1.905 2.574 1.00 98.12 105 GLU A C 1
ATOM 778 O O . GLU A 1 105 ? -16.640 -2.389 3.705 1.00 98.12 105 GLU A O 1
ATOM 783 N N . GLY A 1 106 ? -16.528 -0.589 2.366 1.00 97.56 106 GLY A N 1
ATOM 784 C CA . GLY A 1 106 ? -16.461 0.389 3.453 1.00 97.56 106 GLY A CA 1
ATOM 785 C C . GLY A 1 106 ? -15.065 0.598 4.050 1.00 97.56 106 GLY A C 1
ATOM 786 O O . GLY A 1 106 ? -14.927 1.395 4.981 1.00 97.56 106 GLY A O 1
ATOM 787 N N . THR A 1 107 ? -14.028 -0.052 3.507 1.00 98.88 107 THR A N 1
ATOM 788 C CA . THR A 1 107 ? -12.639 0.142 3.950 1.00 98.88 107 THR A CA 1
ATOM 789 C C . THR A 1 107 ? -12.205 1.600 3.776 1.00 98.88 107 THR A C 1
ATOM 791 O O . THR A 1 107 ? -12.245 2.161 2.677 1.00 98.88 107 THR A O 1
ATOM 794 N N . SER A 1 108 ? -11.758 2.215 4.871 1.00 98.88 108 SER A N 1
ATOM 795 C CA . SER A 1 108 ? -11.134 3.541 4.865 1.00 98.88 108 SER A CA 1
ATOM 796 C C . SER A 1 108 ? -9.656 3.427 4.491 1.00 98.88 108 SER A C 1
ATOM 798 O O . SER A 1 108 ? -8.989 2.468 4.876 1.00 98.88 108 SER A O 1
ATOM 800 N N . ALA A 1 109 ? -9.106 4.437 3.822 1.00 98.81 109 ALA A N 1
ATOM 801 C CA . ALA A 1 109 ? -7.688 4.514 3.500 1.00 98.81 109 ALA A CA 1
ATOM 802 C C . ALA A 1 109 ? -7.094 5.894 3.799 1.00 98.81 109 ALA A C 1
ATOM 804 O O . ALA A 1 109 ? -7.739 6.928 3.627 1.00 98.81 109 ALA A O 1
ATOM 805 N N . ALA A 1 110 ? -5.827 5.889 4.198 1.00 98.69 110 ALA A N 1
ATOM 806 C CA . ALA A 1 110 ? -4.982 7.062 4.362 1.00 98.69 110 ALA A CA 1
ATOM 807 C C . ALA A 1 110 ? -3.664 6.862 3.609 1.00 98.69 110 ALA A C 1
ATOM 809 O O . ALA A 1 110 ? -3.221 5.729 3.412 1.00 98.69 110 ALA A O 1
ATOM 810 N N . GLY A 1 111 ? -3.030 7.961 3.199 1.00 97.69 111 GLY A N 1
ATOM 811 C CA . GLY A 1 111 ? -1.805 7.905 2.413 1.00 97.69 111 GLY A CA 1
ATOM 812 C C . GLY A 1 111 ? -0.823 9.025 2.724 1.00 97.69 111 GLY A C 1
ATOM 813 O O . GLY A 1 111 ? -1.202 10.185 2.887 1.00 97.69 111 GLY A O 1
ATOM 814 N N . VAL A 1 112 ? 0.461 8.682 2.759 1.00 96.94 112 VAL A N 1
ATOM 815 C CA . VAL A 1 112 ? 1.579 9.632 2.717 1.00 96.94 112 VAL A CA 1
ATOM 816 C C . VAL A 1 112 ? 2.444 9.269 1.516 1.00 96.94 112 VAL A C 1
ATOM 818 O O . VAL A 1 112 ? 2.654 8.094 1.225 1.00 96.94 112 VAL A O 1
ATOM 821 N N . PHE A 1 113 ? 2.913 10.275 0.782 1.00 95.06 113 PHE A N 1
ATOM 822 C CA . PHE A 1 113 ? 3.540 10.091 -0.527 1.00 95.06 113 PHE A CA 1
ATOM 823 C C . PHE A 1 113 ? 4.801 10.946 -0.678 1.00 95.06 113 PHE A C 1
ATOM 825 O O . PHE A 1 113 ? 4.895 11.995 -0.037 1.00 95.06 113 PHE A O 1
ATOM 832 N N . THR A 1 114 ? 5.703 10.555 -1.584 1.00 91.19 114 THR A N 1
ATOM 833 C CA . THR A 1 114 ? 6.945 11.282 -1.922 1.00 91.19 114 THR A CA 1
ATOM 834 C C . THR A 1 114 ? 6.747 12.788 -2.081 1.00 91.19 114 THR A C 1
ATOM 836 O O . THR A 1 114 ? 5.901 13.234 -2.854 1.00 91.19 114 THR A O 1
ATOM 839 N N . ARG A 1 115 ? 7.563 13.613 -1.417 1.00 86.19 115 ARG A N 1
ATOM 840 C CA . ARG A 1 115 ? 7.570 15.071 -1.650 1.00 86.19 115 ARG A CA 1
ATOM 841 C C . ARG A 1 115 ? 8.459 15.496 -2.820 1.00 86.19 115 ARG A C 1
ATOM 843 O O . ARG A 1 115 ? 8.711 16.687 -2.994 1.00 86.19 115 ARG A O 1
ATOM 850 N N . HIS A 1 116 ? 8.952 14.544 -3.610 1.00 83.19 116 HIS A N 1
ATOM 851 C CA . HIS A 1 116 ? 9.737 14.831 -4.800 1.00 83.19 116 HIS A CA 1
ATOM 852 C C . HIS A 1 116 ? 8.938 15.707 -5.782 1.00 83.19 116 HIS A C 1
ATOM 854 O O . HIS A 1 116 ? 7.753 15.472 -6.019 1.00 83.19 116 HIS A O 1
ATOM 860 N N . GLY A 1 117 ? 9.592 16.725 -6.357 1.00 78.38 117 GLY A N 1
ATOM 861 C CA . GLY A 1 117 ? 8.943 17.705 -7.243 1.00 78.38 117 GLY A CA 1
ATOM 862 C C . GLY A 1 117 ? 8.414 17.107 -8.551 1.00 78.38 117 GLY A C 1
ATOM 863 O O . GLY A 1 117 ? 7.558 17.698 -9.202 1.00 78.38 117 GLY A O 1
ATOM 864 N N . VAL A 1 118 ? 8.895 15.914 -8.906 1.00 79.31 118 VAL A N 1
ATOM 865 C CA . VAL A 1 118 ? 8.368 15.094 -10.000 1.00 79.31 118 VAL A CA 1
ATOM 866 C C . VAL A 1 118 ? 7.878 13.768 -9.422 1.00 79.31 118 VAL A C 1
ATOM 868 O O . VAL A 1 118 ? 8.689 12.904 -9.089 1.00 79.31 118 VAL A O 1
ATOM 871 N N . GLY A 1 119 ? 6.563 13.637 -9.248 1.00 77.50 119 GLY A N 1
ATOM 872 C CA . GLY A 1 119 ? 5.921 12.395 -8.818 1.00 77.50 119 GLY A CA 1
ATOM 873 C C . GLY A 1 119 ? 5.859 11.350 -9.936 1.00 77.50 119 GLY A C 1
ATOM 874 O O . GLY A 1 119 ? 6.096 11.636 -11.111 1.00 77.50 119 GLY A O 1
ATOM 875 N N . SER A 1 120 ? 5.535 10.116 -9.563 1.00 94.38 120 SER A N 1
ATOM 876 C CA . SER A 1 120 ? 5.255 9.030 -10.504 1.00 94.38 120 SER A CA 1
ATOM 877 C C . SER A 1 120 ? 3.754 8.904 -10.785 1.00 94.38 120 SER A C 1
ATOM 879 O O . SER A 1 120 ? 2.915 9.238 -9.946 1.00 94.38 120 SER A O 1
ATOM 881 N N . ALA A 1 121 ? 3.401 8.351 -11.949 1.00 97.50 121 ALA A N 1
ATOM 882 C CA . ALA A 1 121 ? 2.007 8.134 -12.339 1.00 97.50 121 ALA A CA 1
ATOM 883 C C . ALA A 1 121 ? 1.143 7.396 -11.281 1.00 97.50 121 ALA A C 1
ATOM 885 O O . ALA A 1 121 ? 0.003 7.820 -11.068 1.00 97.50 121 ALA A O 1
ATOM 886 N N . PRO A 1 122 ? 1.616 6.325 -10.603 1.00 97.62 122 PRO A N 1
ATOM 887 C CA . PRO A 1 122 ? 0.847 5.679 -9.532 1.00 97.62 122 PRO A CA 1
ATOM 888 C C . PRO A 1 122 ? 0.686 6.548 -8.274 1.00 97.62 122 PRO A C 1
ATOM 890 O O . PRO A 1 122 ? -0.390 6.542 -7.676 1.00 97.62 122 PRO A O 1
ATOM 893 N N . VAL A 1 123 ? 1.696 7.340 -7.896 1.00 97.06 123 VAL A N 1
ATOM 894 C CA . VAL A 1 123 ? 1.596 8.268 -6.755 1.00 97.06 123 VAL A CA 1
ATOM 895 C C . VAL A 1 123 ? 0.536 9.335 -7.026 1.00 97.06 123 VAL A C 1
ATOM 897 O O . VAL A 1 123 ? -0.351 9.562 -6.199 1.00 97.06 123 VAL A O 1
ATOM 900 N N . ASP A 1 124 ? 0.579 9.950 -8.207 1.00 97.12 124 ASP A N 1
ATOM 901 C CA . ASP A 1 124 ? -0.382 10.983 -8.602 1.00 97.12 124 ASP A CA 1
ATOM 902 C C . ASP A 1 124 ? -1.804 10.424 -8.719 1.00 97.12 124 ASP A C 1
ATOM 904 O O . ASP A 1 124 ? -2.786 11.109 -8.417 1.00 97.12 124 ASP A O 1
ATOM 908 N N . TRP A 1 125 ? -1.928 9.160 -9.134 1.00 98.31 125 TRP A N 1
ATOM 909 C CA . TRP A 1 125 ? -3.190 8.435 -9.110 1.00 98.31 125 TRP A CA 1
ATOM 910 C C . TRP A 1 125 ? -3.737 8.312 -7.689 1.00 98.31 125 TRP A C 1
ATOM 912 O O . TRP A 1 125 ? -4.833 8.809 -7.432 1.00 98.31 125 TRP A O 1
ATOM 922 N N . CYS A 1 126 ? -2.981 7.708 -6.770 1.00 98.31 126 CYS A N 1
ATOM 923 C CA . CYS A 1 126 ? -3.426 7.474 -5.396 1.00 98.31 126 CYS A CA 1
ATOM 924 C C . CYS A 1 126 ? -3.793 8.772 -4.677 1.00 98.31 126 CYS A C 1
ATOM 926 O O . CYS A 1 126 ? -4.871 8.853 -4.093 1.00 98.31 126 CYS A O 1
ATOM 928 N N . ARG A 1 127 ? -2.964 9.818 -4.792 1.00 97.38 127 ARG A N 1
ATOM 929 C CA . ARG A 1 127 ? -3.274 11.148 -4.242 1.00 97.38 127 ARG A CA 1
ATOM 930 C C . ARG A 1 127 ? -4.626 11.654 -4.713 1.00 97.38 127 ARG A C 1
ATOM 932 O O . ARG A 1 127 ? -5.480 11.982 -3.896 1.00 97.38 127 ARG A O 1
ATOM 939 N N . ARG A 1 128 ? -4.841 11.672 -6.032 1.00 97.94 128 ARG A N 1
ATOM 940 C CA . ARG A 1 128 ? -6.095 12.149 -6.616 1.00 97.94 128 ARG A CA 1
ATOM 941 C C . ARG A 1 128 ? -7.286 11.329 -6.132 1.00 97.94 128 ARG A C 1
ATOM 943 O O . ARG A 1 128 ? -8.310 11.920 -5.803 1.00 97.94 128 ARG A O 1
ATOM 950 N N . GLN A 1 129 ? -7.172 10.001 -6.096 1.00 98.44 129 GLN A N 1
ATOM 951 C CA . GLN A 1 129 ? -8.297 9.159 -5.694 1.00 98.44 129 GLN A CA 1
ATOM 952 C C . GLN A 1 129 ? -8.620 9.284 -4.205 1.00 98.44 129 GLN A C 1
ATOM 954 O O . GLN A 1 129 ? -9.796 9.410 -3.865 1.00 98.44 129 GLN A O 1
ATOM 959 N N . LEU A 1 130 ? -7.615 9.329 -3.326 1.00 98.31 130 LEU A N 1
ATOM 960 C CA . LEU A 1 130 ? -7.830 9.555 -1.894 1.00 98.31 130 LEU A CA 1
ATOM 961 C C . LEU A 1 130 ? -8.441 10.936 -1.635 1.00 98.31 130 LEU A C 1
ATOM 963 O O . LEU A 1 130 ? -9.402 11.040 -0.882 1.00 98.31 130 LEU A O 1
ATOM 967 N N . THR A 1 131 ? -7.966 11.988 -2.308 1.00 97.69 131 THR A N 1
ATOM 968 C CA . THR A 1 131 ? -8.569 13.325 -2.189 1.00 97.69 131 THR A CA 1
ATOM 969 C C . THR A 1 131 ? -10.014 13.344 -2.689 1.00 97.69 131 THR A C 1
ATOM 971 O O . THR A 1 131 ? -10.887 13.869 -2.007 1.00 97.69 131 THR A O 1
ATOM 974 N N . ALA A 1 132 ? -10.293 12.752 -3.853 1.00 97.31 132 ALA A N 1
ATOM 975 C CA . ALA A 1 132 ? -11.627 12.779 -4.455 1.00 97.31 132 ALA A CA 1
ATOM 976 C C . ALA A 1 132 ? -12.662 11.928 -3.698 1.00 97.31 132 ALA A C 1
ATOM 978 O O . ALA A 1 132 ? -13.847 12.251 -3.708 1.00 97.31 132 ALA A O 1
ATOM 979 N N . SER A 1 133 ? -12.234 10.829 -3.072 1.00 96.69 133 SER A N 1
ATOM 980 C CA . SER A 1 133 ? -13.100 9.942 -2.279 1.00 96.69 133 SER A CA 1
ATOM 981 C C . SER A 1 133 ? -13.153 10.310 -0.795 1.00 96.69 133 SER A C 1
ATOM 983 O O . SER A 1 133 ? -13.953 9.737 -0.061 1.00 96.69 133 SER A O 1
ATOM 985 N N . GLY A 1 134 ? -12.283 11.213 -0.333 1.00 97.81 134 GLY A N 1
ATOM 986 C CA . GLY A 1 134 ? -12.027 11.404 1.095 1.00 97.81 134 GLY A CA 1
ATOM 987 C C . GLY A 1 134 ? -11.402 10.175 1.765 1.00 97.81 134 GLY A C 1
ATOM 988 O O . GLY A 1 134 ? -11.506 10.045 2.979 1.00 97.81 134 GLY A O 1
ATOM 989 N N . GLY A 1 135 ? -10.806 9.262 0.988 1.00 97.69 135 GLY A N 1
ATOM 990 C CA . GLY A 1 135 ? -10.260 7.986 1.453 1.00 97.69 135 GLY A CA 1
ATOM 991 C C . GLY A 1 135 ? -11.318 6.937 1.804 1.00 97.69 135 GLY A C 1
ATOM 992 O O . GLY A 1 135 ? -11.001 5.971 2.488 1.00 97.69 135 GLY A O 1
ATOM 993 N N . ALA A 1 136 ? -12.571 7.122 1.387 1.00 97.31 136 ALA A N 1
ATOM 994 C CA . ALA A 1 136 ? -13.653 6.186 1.672 1.00 97.31 136 ALA A CA 1
ATOM 995 C C . ALA A 1 136 ? -13.770 5.079 0.613 1.00 97.31 136 ALA A C 1
ATOM 997 O O . ALA A 1 136 ? -13.555 5.326 -0.574 1.00 97.31 136 ALA A O 1
ATOM 998 N N . ASP A 1 137 ? -14.197 3.897 1.066 1.00 97.69 137 ASP A N 1
ATOM 999 C CA . ASP A 1 137 ? -14.562 2.736 0.246 1.00 97.69 137 ASP A CA 1
ATOM 1000 C C . ASP A 1 137 ? -13.468 2.305 -0.745 1.00 97.69 137 ASP A C 1
ATOM 1002 O O . ASP A 1 137 ? -13.715 2.065 -1.923 1.00 97.69 137 ASP A O 1
ATOM 1006 N N . VAL A 1 138 ? -12.221 2.224 -0.274 1.00 98.69 138 VAL A N 1
ATOM 1007 C CA . VAL A 1 138 ? -11.119 1.670 -1.070 1.00 98.69 138 VAL A CA 1
ATOM 1008 C C . VAL A 1 138 ? -11.234 0.150 -1.108 1.00 98.69 138 VAL A C 1
ATOM 1010 O O . VAL A 1 138 ? -11.317 -0.503 -0.078 1.00 98.69 138 VAL A O 1
ATOM 1013 N N . ARG A 1 139 ? -11.203 -0.434 -2.305 1.00 98.75 139 ARG A N 1
ATOM 1014 C CA . ARG A 1 139 ? -11.531 -1.849 -2.539 1.00 98.75 139 ARG A CA 1
ATOM 1015 C C . ARG A 1 139 ? -10.339 -2.703 -2.945 1.00 98.75 139 ARG A C 1
ATOM 1017 O O . ARG A 1 139 ? -10.399 -3.924 -2.806 1.00 98.75 139 ARG A O 1
ATOM 1024 N N . ALA A 1 140 ? -9.262 -2.095 -3.443 1.00 98.88 140 ALA A N 1
ATOM 1025 C CA . ALA A 1 140 ? -8.065 -2.842 -3.814 1.00 98.88 140 ALA A CA 1
ATOM 1026 C C . ALA A 1 140 ? -6.778 -2.019 -3.780 1.00 98.88 140 ALA A C 1
ATOM 1028 O O . ALA A 1 140 ? -6.792 -0.796 -3.921 1.00 98.88 140 ALA A O 1
ATOM 1029 N N . LEU A 1 141 ? -5.658 -2.731 -3.687 1.00 98.94 141 LEU A N 1
ATOM 1030 C CA . LEU A 1 141 ? -4.316 -2.230 -3.961 1.00 98.94 141 LEU A CA 1
ATOM 1031 C C . LEU A 1 141 ? -3.632 -3.152 -4.975 1.00 98.94 141 LEU A C 1
ATOM 1033 O O . LEU A 1 141 ? -3.596 -4.367 -4.785 1.00 98.94 141 LEU A O 1
ATOM 1037 N N . VAL A 1 142 ? -3.042 -2.567 -6.016 1.00 98.88 142 VAL A N 1
ATOM 1038 C CA . VAL A 1 142 ? -2.183 -3.274 -6.973 1.00 98.88 142 VAL A CA 1
ATOM 1039 C C . VAL A 1 142 ? -0.770 -2.726 -6.882 1.00 98.88 142 VAL A C 1
ATOM 1041 O O . VAL A 1 142 ? -0.562 -1.514 -6.980 1.00 98.88 142 VAL A O 1
ATOM 1044 N N . VAL A 1 143 ? 0.209 -3.617 -6.749 1.00 98.81 143 VAL A N 1
ATOM 1045 C CA . VAL A 1 143 ? 1.624 -3.242 -6.702 1.00 98.81 143 VAL A CA 1
ATOM 1046 C C . VAL A 1 143 ? 2.415 -4.054 -7.707 1.00 98.81 143 VAL A C 1
ATOM 1048 O O . VAL A 1 143 ? 2.319 -5.279 -7.715 1.00 98.81 143 VAL A O 1
ATOM 1051 N N . ASN A 1 144 ? 3.225 -3.391 -8.530 1.00 98.44 144 ASN A N 1
ATOM 1052 C CA . ASN A 1 144 ? 4.181 -4.070 -9.400 1.00 98.44 144 ASN A CA 1
ATOM 1053 C C . ASN A 1 144 ? 5.630 -3.735 -9.017 1.00 98.44 144 ASN A C 1
ATOM 1055 O O . ASN A 1 144 ? 5.967 -2.582 -8.730 1.00 98.44 144 ASN A O 1
ATOM 1059 N N . ALA A 1 145 ? 6.499 -4.740 -9.088 1.00 97.12 145 ALA A N 1
ATOM 1060 C CA . ALA A 1 145 ? 7.944 -4.588 -8.971 1.00 97.12 145 ALA A CA 1
ATOM 1061 C C . ALA A 1 145 ? 8.620 -4.754 -10.344 1.00 97.12 145 ALA A C 1
ATOM 1063 O O . ALA A 1 145 ? 8.165 -5.515 -11.190 1.00 97.12 145 ALA A O 1
ATOM 1064 N N . GLY A 1 146 ? 9.713 -4.027 -10.579 1.00 95.00 146 GLY A N 1
ATOM 1065 C CA . GLY A 1 146 ? 10.514 -4.070 -11.810 1.00 95.00 146 GLY A CA 1
ATOM 1066 C C . GLY A 1 146 ? 10.309 -2.886 -12.764 1.00 95.00 146 GLY A C 1
ATOM 1067 O O . GLY A 1 146 ? 11.187 -2.601 -13.575 1.00 95.00 146 GLY A O 1
ATOM 1068 N N . CYS A 1 147 ? 9.228 -2.119 -12.620 1.00 97.19 147 CYS A N 1
ATOM 1069 C CA . CYS A 1 147 ? 8.968 -0.895 -13.382 1.00 97.19 147 CYS A CA 1
ATOM 1070 C C . CYS A 1 147 ? 8.379 0.161 -12.446 1.00 97.19 147 CYS A C 1
ATOM 1072 O O . CYS A 1 147 ? 7.345 -0.091 -11.836 1.00 97.19 147 CYS A O 1
ATOM 1074 N N . ALA A 1 148 ? 9.016 1.330 -12.328 1.00 96.06 148 ALA A N 1
ATOM 1075 C CA . ALA A 1 148 ? 8.543 2.400 -11.447 1.00 96.06 148 ALA A CA 1
ATOM 1076 C C . ALA A 1 148 ? 7.400 3.224 -12.054 1.00 96.06 148 ALA A C 1
ATOM 1078 O O . ALA A 1 148 ? 6.691 3.906 -11.322 1.00 96.06 148 ALA A O 1
ATOM 1079 N N . ASN A 1 149 ? 7.221 3.194 -13.379 1.00 97.25 149 ASN A N 1
ATOM 1080 C CA . ASN A 1 149 ? 6.263 4.050 -14.084 1.00 97.25 149 ASN A CA 1
ATOM 1081 C C . ASN A 1 149 ? 6.366 5.534 -13.670 1.00 97.25 149 ASN A C 1
ATOM 1083 O O . ASN A 1 149 ? 5.375 6.210 -13.382 1.00 97.25 149 ASN A O 1
ATOM 1087 N N . SER A 1 150 ? 7.607 6.006 -13.587 1.00 95.44 150 SER A N 1
ATOM 1088 C CA . SER A 1 150 ? 7.972 7.373 -13.231 1.00 95.44 150 SER A CA 1
ATOM 1089 C C . SER A 1 150 ? 8.623 8.061 -14.421 1.00 95.44 150 SER A C 1
ATOM 1091 O O . SER A 1 150 ? 9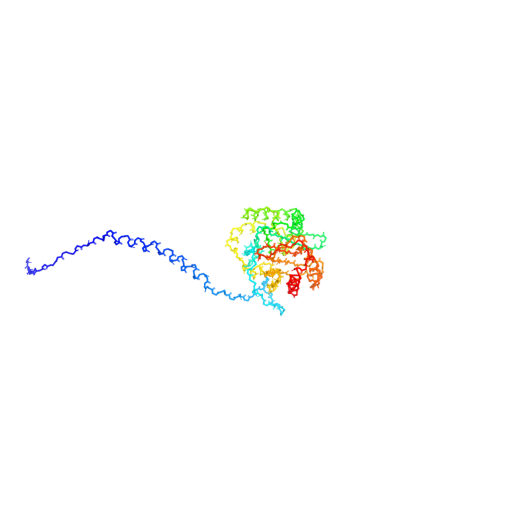.302 7.396 -15.206 1.00 95.44 150 SER A O 1
ATOM 1093 N N . PHE A 1 151 ? 8.417 9.374 -14.556 1.00 95.00 151 PHE A N 1
ATOM 1094 C CA . PHE A 1 151 ? 8.819 10.157 -15.732 1.00 95.00 151 PHE A CA 1
ATOM 1095 C C . PHE A 1 151 ? 8.232 9.624 -17.055 1.00 95.00 151 PHE A C 1
ATOM 1097 O O . PHE A 1 151 ? 8.857 9.684 -18.108 1.00 95.00 151 PHE A O 1
ATOM 1104 N N . THR A 1 152 ? 7.006 9.099 -17.014 1.00 96.50 152 THR A N 1
ATOM 1105 C CA . THR A 1 152 ? 6.338 8.452 -18.161 1.00 96.50 152 THR A CA 1
ATOM 1106 C C . THR A 1 152 ? 5.174 9.259 -18.739 1.00 96.50 152 THR A C 1
ATOM 1108 O O . THR A 1 152 ? 4.537 8.823 -19.699 1.00 96.50 152 THR A O 1
ATOM 1111 N N . GLY A 1 153 ? 4.885 10.434 -18.170 1.00 95.44 153 GLY A N 1
ATOM 1112 C CA . GLY A 1 153 ? 3.864 11.367 -18.648 1.00 95.44 153 GLY A CA 1
ATOM 1113 C C . GLY A 1 153 ? 2.470 10.747 -18.803 1.00 95.44 153 GLY A C 1
ATOM 1114 O O . GLY A 1 153 ? 2.076 9.822 -18.087 1.00 95.44 153 GLY A O 1
ATOM 1115 N N . LYS A 1 154 ? 1.707 11.261 -19.776 1.00 97.00 154 LYS A N 1
ATOM 1116 C CA . LYS A 1 154 ? 0.351 10.784 -20.083 1.00 97.00 154 LYS A CA 1
ATOM 1117 C C . LYS A 1 154 ? 0.278 9.269 -20.361 1.00 97.00 154 LYS A C 1
ATOM 1119 O O . LYS A 1 154 ? -0.621 8.644 -19.799 1.00 97.00 154 LYS A O 1
ATOM 1124 N N . PRO A 1 155 ? 1.187 8.651 -21.146 1.00 98.19 155 PRO A N 1
ATOM 1125 C CA . PRO A 1 155 ? 1.177 7.201 -21.355 1.00 98.19 155 PRO A CA 1
ATOM 1126 C C . PRO A 1 155 ? 1.220 6.390 -20.055 1.00 98.19 155 PRO A C 1
ATOM 1128 O O . PRO A 1 155 ? 0.447 5.444 -19.900 1.00 98.19 155 PRO A O 1
ATOM 1131 N N . GLY A 1 156 ? 2.066 6.790 -19.100 1.00 98.19 156 GLY A N 1
ATOM 1132 C CA . GLY A 1 156 ? 2.147 6.146 -17.789 1.00 98.19 156 GLY A CA 1
ATOM 1133 C C . GLY A 1 156 ? 0.873 6.297 -16.961 1.00 98.19 156 GLY A C 1
ATOM 1134 O O . GLY A 1 156 ? 0.407 5.323 -16.370 1.00 98.19 156 GLY A O 1
ATOM 1135 N N . ALA A 1 157 ? 0.273 7.491 -16.959 1.00 98.31 157 ALA A N 1
ATOM 1136 C CA . ALA A 1 157 ? -1.000 7.746 -16.281 1.00 98.31 157 ALA A CA 1
ATOM 1137 C C . ALA A 1 157 ? -2.159 6.935 -16.888 1.00 98.31 157 ALA A C 1
ATOM 1139 O O . ALA A 1 157 ? -3.000 6.398 -16.163 1.00 98.31 157 ALA A O 1
ATOM 1140 N N . ASP A 1 158 ? -2.189 6.803 -18.215 1.00 98.62 158 ASP A N 1
ATOM 1141 C CA . ASP A 1 158 ? -3.178 5.987 -18.915 1.00 98.62 158 ASP A CA 1
ATOM 1142 C C . ASP A 1 158 ? -3.006 4.488 -18.621 1.00 98.62 158 ASP A C 1
ATOM 1144 O O . ASP A 1 158 ? -4.012 3.795 -18.461 1.00 98.62 158 ASP A O 1
ATOM 1148 N N . ALA A 1 159 ? -1.770 3.995 -18.478 1.00 98.69 159 ALA A N 1
ATOM 1149 C CA . ALA A 1 159 ? -1.503 2.620 -18.051 1.00 98.69 159 ALA A CA 1
ATOM 1150 C C . ALA A 1 159 ? -2.066 2.343 -16.645 1.00 98.69 159 ALA A C 1
ATOM 1152 O O . ALA A 1 159 ? -2.802 1.375 -16.458 1.00 98.69 159 ALA A O 1
ATOM 1153 N N . VAL A 1 160 ? -1.822 3.238 -15.677 1.00 98.69 160 VAL A N 1
ATOM 1154 C CA . VAL A 1 160 ? -2.388 3.128 -14.316 1.00 98.69 160 VAL A CA 1
ATOM 1155 C C . VAL A 1 160 ? -3.917 3.080 -14.357 1.00 98.69 160 VAL A C 1
ATOM 1157 O O . VAL A 1 160 ? -4.530 2.203 -13.751 1.00 98.69 160 VAL A O 1
ATOM 1160 N N . ARG A 1 161 ? -4.545 3.977 -15.129 1.00 98.69 161 ARG A N 1
ATOM 1161 C CA . ARG A 1 161 ? -6.004 4.011 -15.293 1.00 98.69 161 ARG A CA 1
ATOM 1162 C C . ARG A 1 161 ? -6.553 2.711 -15.885 1.00 98.69 161 ARG A C 1
ATOM 1164 O O . ARG A 1 161 ? -7.608 2.250 -15.449 1.00 98.69 161 ARG A O 1
ATOM 1171 N N . ARG A 1 162 ? -5.873 2.118 -16.875 1.00 98.75 162 ARG A N 1
ATOM 1172 C CA . ARG A 1 162 ? -6.286 0.844 -17.488 1.00 98.75 162 ARG A CA 1
ATOM 1173 C C . ARG A 1 162 ? -6.215 -0.315 -16.497 1.00 98.75 162 ARG A C 1
ATOM 1175 O O . ARG A 1 162 ? -7.185 -1.066 -16.413 1.00 98.75 162 ARG A O 1
ATOM 1182 N N . VAL A 1 163 ? -5.146 -0.415 -15.703 1.00 98.81 163 VAL A N 1
ATOM 1183 C CA . VAL A 1 163 ? -5.049 -1.435 -14.643 1.00 98.81 163 VAL A CA 1
ATOM 1184 C C . VAL A 1 163 ? -6.153 -1.245 -13.602 1.00 98.81 163 VAL A C 1
ATOM 1186 O O . VAL A 1 163 ? -6.884 -2.191 -13.319 1.00 98.81 163 VAL A O 1
ATOM 1189 N N . ALA A 1 164 ? -6.343 -0.021 -13.099 1.00 98.81 164 ALA A N 1
ATOM 1190 C CA . ALA A 1 164 ? -7.394 0.284 -12.127 1.00 98.81 164 ALA A CA 1
ATOM 1191 C C . ALA A 1 164 ? -8.801 -0.027 -12.669 1.00 98.81 164 ALA A C 1
ATOM 1193 O O . ALA A 1 164 ? -9.633 -0.588 -11.962 1.00 98.81 164 ALA A O 1
ATOM 1194 N N . THR A 1 165 ? -9.061 0.269 -13.948 1.00 98.75 165 THR A N 1
ATOM 1195 C CA . THR A 1 165 ? -10.320 -0.097 -14.620 1.00 98.75 165 THR A CA 1
ATOM 1196 C C . THR A 1 165 ? -10.500 -1.611 -14.692 1.00 98.75 165 THR A C 1
ATOM 1198 O O . THR A 1 165 ? -11.596 -2.112 -14.452 1.00 98.75 165 THR A O 1
ATOM 1201 N N . ALA A 1 166 ? -9.448 -2.349 -15.052 1.00 98.75 166 ALA A N 1
ATOM 1202 C CA . ALA A 1 166 ? -9.511 -3.798 -15.178 1.00 98.75 166 ALA A CA 1
ATOM 1203 C C . ALA A 1 166 ? -9.776 -4.470 -13.826 1.00 98.75 166 ALA A C 1
ATOM 1205 O O . ALA A 1 166 ? -10.643 -5.335 -13.749 1.00 98.75 166 ALA A O 1
ATOM 1206 N N . VAL A 1 167 ? -9.093 -4.037 -12.762 1.00 98.62 167 VAL A N 1
ATOM 1207 C CA . VAL A 1 167 ? -9.344 -4.526 -11.397 1.00 98.62 167 VAL A CA 1
ATOM 1208 C C . VAL A 1 167 ? -10.741 -4.139 -10.924 1.00 98.62 167 VAL A C 1
ATOM 1210 O O . VAL A 1 167 ? -11.469 -5.008 -10.455 1.00 98.62 167 VAL A O 1
ATOM 1213 N N . GLY A 1 168 ? -11.155 -2.885 -11.137 1.00 98.31 168 GLY A N 1
ATOM 1214 C CA . GLY A 1 168 ? -12.491 -2.416 -10.766 1.00 98.31 168 GLY A CA 1
ATOM 1215 C C . GLY A 1 168 ? -13.609 -3.262 -11.375 1.00 98.31 168 GLY A C 1
ATOM 1216 O O . GLY A 1 168 ? -14.525 -3.675 -10.677 1.00 98.31 168 GLY A O 1
ATOM 1217 N N . LYS A 1 169 ? -13.485 -3.634 -12.656 1.00 98.19 169 LYS A N 1
ATOM 1218 C CA . LYS A 1 169 ? -14.441 -4.539 -13.317 1.00 98.19 169 LYS A CA 1
ATOM 1219 C C . LYS A 1 169 ? -14.490 -5.938 -12.702 1.00 98.19 169 LYS A C 1
ATOM 1221 O O . LYS A 1 169 ? -15.554 -6.542 -12.697 1.00 98.19 169 LYS A O 1
ATOM 1226 N N . ARG A 1 170 ? -13.357 -6.480 -12.244 1.00 97.12 170 ARG A N 1
ATOM 1227 C CA . ARG A 1 170 ? -13.312 -7.829 -11.653 1.00 97.12 170 ARG A CA 1
ATOM 1228 C C . ARG A 1 170 ? -13.871 -7.854 -10.238 1.00 97.12 170 ARG A C 1
ATOM 1230 O O . ARG A 1 170 ? -14.509 -8.825 -9.862 1.00 97.12 170 ARG A O 1
ATOM 1237 N N . PHE A 1 171 ? -13.639 -6.791 -9.476 1.00 97.12 171 PHE A N 1
ATOM 1238 C CA . PHE A 1 171 ? -14.075 -6.684 -8.083 1.00 97.12 171 PHE A CA 1
ATOM 1239 C C . PHE A 1 171 ? -15.410 -5.958 -7.907 1.00 97.12 171 PHE A C 1
ATOM 1241 O O . PHE A 1 171 ? -15.805 -5.699 -6.772 1.00 97.12 171 PHE A O 1
ATOM 1248 N N . ASP A 1 172 ? -16.078 -5.635 -9.017 1.00 97.31 172 ASP A N 1
ATOM 1249 C CA . ASP A 1 172 ? -17.324 -4.870 -9.055 1.00 97.31 172 ASP A CA 1
ATOM 1250 C C . ASP A 1 172 ? -17.246 -3.580 -8.217 1.00 97.31 172 ASP A C 1
ATOM 1252 O O . ASP A 1 172 ? -18.062 -3.295 -7.344 1.00 97.31 172 ASP A O 1
ATOM 1256 N N . CYS A 1 173 ? -16.185 -2.805 -8.450 1.00 98.06 173 CYS A N 1
ATOM 1257 C CA . CYS A 1 173 ? -15.958 -1.522 -7.798 1.00 98.06 173 CYS A CA 1
ATOM 1258 C C . CYS A 1 173 ? -15.539 -0.444 -8.798 1.00 98.06 173 CYS A C 1
ATOM 1260 O O . CYS A 1 173 ? -15.233 -0.698 -9.971 1.00 98.06 173 CYS A O 1
ATOM 1262 N N . ARG A 1 174 ? -15.540 0.815 -8.355 1.00 98.06 174 ARG A N 1
ATOM 1263 C CA . ARG A 1 174 ? -15.169 1.924 -9.232 1.00 98.06 174 ARG A CA 1
ATOM 1264 C C . ARG A 1 174 ? -13.655 1.915 -9.385 1.00 98.06 174 ARG A C 1
ATOM 1266 O O . ARG A 1 174 ? -12.921 1.665 -8.439 1.00 98.06 174 ARG A O 1
ATOM 1273 N N . GLN A 1 175 ? -13.159 2.310 -10.559 1.00 97.56 175 GLN A N 1
ATOM 1274 C CA . GLN A 1 175 ? -11.708 2.421 -10.781 1.00 97.56 175 GLN A CA 1
ATOM 1275 C C . GLN A 1 175 ? -11.013 3.294 -9.719 1.00 97.56 175 GLN A C 1
ATOM 1277 O O . GLN A 1 175 ? -9.871 3.034 -9.366 1.00 97.56 175 GLN A O 1
ATOM 1282 N N . ARG A 1 176 ? -11.697 4.326 -9.199 1.00 97.56 176 ARG A N 1
ATOM 1283 C CA . ARG A 1 176 ? -11.149 5.232 -8.178 1.00 97.56 176 ARG A CA 1
ATOM 1284 C C . ARG A 1 176 ? -10.900 4.533 -6.836 1.00 97.56 176 ARG A C 1
ATOM 1286 O O . ARG A 1 176 ? -10.075 5.007 -6.071 1.00 97.56 176 ARG A O 1
ATOM 1293 N N . ASP A 1 177 ? -11.580 3.419 -6.586 1.00 98.56 177 ASP A N 1
ATOM 1294 C CA . ASP A 1 177 ? -11.492 2.646 -5.350 1.00 98.56 177 ASP A CA 1
ATOM 1295 C C . ASP A 1 177 ? -10.275 1.689 -5.385 1.00 98.56 177 ASP A C 1
ATOM 1297 O O . ASP A 1 177 ? -10.044 0.924 -4.451 1.00 98.56 177 ASP A O 1
ATOM 1301 N N . VAL A 1 178 ? -9.481 1.718 -6.467 1.00 98.81 178 VAL A N 1
ATOM 1302 C CA . VAL A 1 178 ? -8.270 0.909 -6.658 1.00 98.81 178 VAL A CA 1
ATOM 1303 C C . VAL A 1 178 ? -7.028 1.781 -6.489 1.00 98.81 178 VAL A C 1
ATOM 1305 O O . VAL A 1 178 ? -6.753 2.671 -7.302 1.00 98.81 178 VAL A O 1
ATOM 1308 N N . MET A 1 179 ? -6.254 1.510 -5.441 1.00 98.88 179 MET A N 1
ATOM 1309 C CA . MET A 1 179 ? -4.941 2.110 -5.216 1.00 98.88 179 MET A CA 1
ATOM 1310 C C . MET A 1 179 ? -3.860 1.370 -6.007 1.00 98.88 179 MET A C 1
ATOM 1312 O O . MET A 1 179 ? -3.976 0.184 -6.313 1.00 98.88 179 MET A O 1
ATOM 1316 N N . MET A 1 180 ? -2.799 2.091 -6.354 1.00 98.38 180 MET A N 1
ATOM 1317 C CA . MET A 1 180 ? -1.759 1.645 -7.275 1.00 98.38 180 MET A CA 1
ATOM 1318 C C . MET A 1 180 ? -0.383 2.065 -6.757 1.00 98.38 180 MET A C 1
ATOM 1320 O O . MET A 1 180 ? -0.185 3.219 -6.383 1.00 98.38 180 MET A O 1
ATOM 1324 N N . ALA A 1 181 ? 0.586 1.159 -6.799 1.00 98.31 181 ALA A N 1
ATOM 1325 C CA . ALA A 1 181 ? 1.981 1.471 -6.522 1.00 98.31 181 ALA A CA 1
ATOM 1326 C C . ALA A 1 181 ? 2.910 0.723 -7.484 1.00 98.31 181 ALA A C 1
ATOM 1328 O O . ALA A 1 181 ? 2.621 -0.382 -7.938 1.00 98.31 181 ALA A O 1
ATOM 1329 N N . SER A 1 182 ? 4.048 1.331 -7.797 1.00 97.75 182 SER A N 1
ATOM 1330 C CA . SER A 1 182 ? 5.022 0.763 -8.727 1.00 97.75 182 SER A CA 1
ATOM 1331 C C . SER A 1 182 ? 6.427 1.059 -8.234 1.00 97.75 182 SER A C 1
ATOM 1333 O O . SER A 1 182 ? 6.682 2.126 -7.675 1.00 97.75 182 SER A O 1
ATOM 1335 N N . THR A 1 183 ? 7.357 0.136 -8.453 1.00 95.94 183 THR A N 1
ATOM 1336 C CA . THR A 1 183 ? 8.768 0.323 -8.104 1.00 95.94 183 THR A CA 1
ATOM 1337 C C . THR A 1 183 ? 9.681 -0.418 -9.075 1.00 95.94 183 THR A C 1
ATOM 1339 O O . THR A 1 183 ? 9.307 -1.453 -9.622 1.00 95.94 183 THR A O 1
ATOM 1342 N N . GLY A 1 184 ? 10.884 0.103 -9.314 1.00 94.44 184 GLY A N 1
ATOM 1343 C CA . GLY A 1 184 ? 11.852 -0.469 -10.248 1.00 94.44 184 GLY A CA 1
ATOM 1344 C C . GLY A 1 184 ? 12.449 0.591 -11.165 1.00 94.44 184 GLY A C 1
ATOM 1345 O O . GLY A 1 184 ? 12.780 1.682 -10.716 1.00 94.44 184 GLY A O 1
ATOM 1346 N N . VAL A 1 185 ? 12.599 0.270 -12.451 1.00 94.38 185 VAL A N 1
ATOM 1347 C CA . VAL A 1 185 ? 13.283 1.150 -13.411 1.00 94.38 185 VAL A CA 1
ATOM 1348 C C . VAL A 1 185 ? 12.445 2.402 -13.722 1.00 94.38 185 VAL A C 1
ATOM 1350 O O . VAL A 1 185 ? 11.252 2.289 -14.020 1.00 94.38 185 VAL A O 1
ATOM 1353 N N . ILE A 1 186 ? 13.074 3.581 -13.655 1.00 94.12 186 ILE A N 1
ATOM 1354 C CA . ILE A 1 186 ? 12.504 4.898 -14.004 1.00 94.12 186 ILE A CA 1
ATOM 1355 C C . ILE A 1 186 ? 12.573 5.124 -15.526 1.00 94.12 186 ILE A C 1
ATOM 1357 O O . ILE A 1 186 ? 13.455 4.593 -16.194 1.00 94.12 186 ILE A O 1
ATOM 1361 N N . GLY A 1 187 ? 11.636 5.896 -16.088 1.00 94.25 187 GLY A N 1
ATOM 1362 C CA . GLY A 1 187 ? 11.604 6.247 -17.515 1.00 94.25 187 GLY A CA 1
ATOM 1363 C C . GLY A 1 187 ? 11.043 5.151 -18.427 1.00 94.25 187 GLY A C 1
ATOM 1364 O O . GLY A 1 187 ? 10.910 5.352 -19.630 1.00 94.25 187 GLY A O 1
ATOM 1365 N N . VAL A 1 188 ? 10.674 3.998 -17.863 1.00 96.00 188 VAL A N 1
ATOM 1366 C CA . VAL A 1 188 ? 10.029 2.895 -18.583 1.00 96.00 188 VAL A CA 1
ATOM 1367 C C . VAL A 1 188 ? 8.521 2.980 -18.381 1.00 96.00 188 VAL A C 1
ATOM 1369 O O . VAL A 1 188 ? 8.045 2.971 -17.244 1.00 96.00 188 VAL A O 1
ATOM 1372 N N . ILE A 1 189 ? 7.770 3.045 -19.483 1.00 95.44 189 ILE A N 1
ATOM 1373 C CA . ILE A 1 189 ? 6.303 3.006 -19.458 1.00 95.44 189 ILE A CA 1
ATOM 1374 C C . ILE A 1 189 ? 5.849 1.641 -18.937 1.00 95.44 189 ILE A C 1
ATOM 1376 O O . ILE A 1 189 ? 6.343 0.6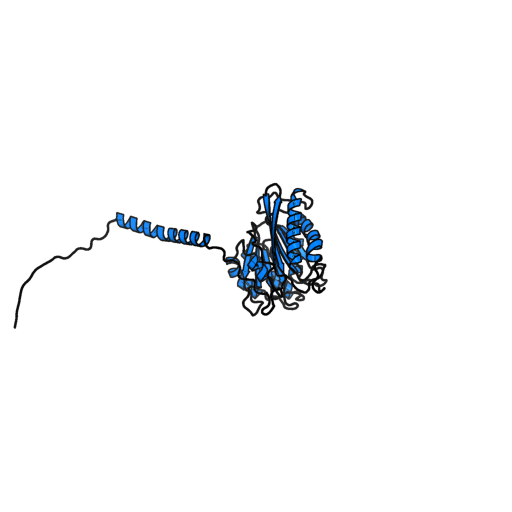01 -19.376 1.00 95.44 189 ILE A O 1
ATOM 1380 N N . LEU A 1 190 ? 4.892 1.654 -18.008 1.00 98.00 190 LEU A N 1
ATOM 1381 C CA . LEU A 1 190 ? 4.277 0.435 -17.502 1.00 98.00 190 LEU A CA 1
ATOM 1382 C C . LEU A 1 190 ? 3.521 -0.284 -18.621 1.00 98.00 190 LEU A C 1
ATOM 1384 O O . LEU A 1 190 ? 2.544 0.239 -19.153 1.00 98.00 190 LEU A O 1
ATOM 1388 N N . ASP A 1 191 ? 3.946 -1.505 -18.923 1.00 98.06 191 ASP A N 1
ATOM 1389 C CA . ASP A 1 191 ? 3.190 -2.433 -19.756 1.00 98.06 191 ASP A CA 1
ATOM 1390 C C . ASP A 1 191 ? 2.022 -3.012 -18.941 1.00 98.06 191 ASP A C 1
ATOM 1392 O O . ASP A 1 191 ? 2.159 -4.004 -18.221 1.00 98.06 191 ASP A O 1
ATOM 1396 N N . ASP A 1 192 ? 0.867 -2.348 -19.003 1.00 98.00 192 ASP A N 1
ATOM 1397 C CA . ASP A 1 192 ? -0.335 -2.744 -18.269 1.00 98.00 192 ASP A CA 1
ATOM 1398 C C . ASP A 1 192 ? -0.942 -4.071 -18.752 1.00 98.00 192 ASP A C 1
ATOM 1400 O O . ASP A 1 192 ? -1.653 -4.734 -17.987 1.00 98.00 192 ASP A O 1
ATOM 1404 N N . ALA A 1 193 ? -0.622 -4.521 -19.972 1.00 98.25 193 ALA A N 1
ATOM 1405 C CA . ALA A 1 193 ? -1.081 -5.810 -20.486 1.00 98.25 193 ALA A CA 1
ATOM 1406 C C . ALA A 1 193 ? -0.524 -6.974 -19.650 1.00 98.25 193 ALA A C 1
ATOM 1408 O O . ALA A 1 193 ? -1.245 -7.930 -19.361 1.00 98.25 193 ALA A O 1
ATOM 1409 N N . LYS A 1 194 ? 0.723 -6.860 -19.169 1.00 97.94 194 LYS A N 1
ATOM 1410 C CA . LYS A 1 194 ? 1.346 -7.855 -18.277 1.00 97.94 194 LYS A CA 1
ATOM 1411 C C . LYS A 1 194 ? 0.591 -8.055 -16.969 1.00 97.94 194 LYS A C 1
ATOM 1413 O O . LYS A 1 194 ? 0.527 -9.173 -16.465 1.00 97.94 194 LYS A O 1
ATOM 1418 N N . ILE A 1 195 ? 0.021 -6.983 -16.421 1.00 98.38 195 ILE A N 1
ATOM 1419 C CA . ILE A 1 195 ? -0.764 -7.045 -15.184 1.00 98.38 195 ILE A CA 1
ATOM 1420 C C . ILE A 1 195 ? -2.163 -7.568 -15.497 1.00 98.38 195 ILE A C 1
ATOM 1422 O O . ILE A 1 195 ? -2.608 -8.553 -14.911 1.00 98.38 195 ILE A O 1
ATOM 1426 N N . THR A 1 196 ? -2.850 -6.933 -16.448 1.00 97.94 196 THR A N 1
ATOM 1427 C CA . THR A 1 196 ? -4.253 -7.236 -16.763 1.00 97.94 196 THR A CA 1
ATOM 1428 C C . THR A 1 196 ? -4.463 -8.672 -17.244 1.00 97.94 196 THR A C 1
ATOM 1430 O O . THR A 1 196 ? -5.445 -9.297 -16.844 1.00 97.94 196 THR A O 1
ATOM 1433 N N . ALA A 1 197 ? -3.514 -9.243 -17.994 1.00 97.50 197 ALA A N 1
ATOM 1434 C CA . ALA A 1 197 ? -3.553 -10.641 -18.429 1.00 97.50 197 ALA A CA 1
ATOM 1435 C C . ALA A 1 197 ? -3.461 -11.654 -17.272 1.00 97.50 197 ALA A C 1
ATOM 1437 O O . ALA A 1 197 ? -3.874 -12.802 -17.428 1.00 97.50 197 ALA A O 1
ATOM 1438 N N . ARG A 1 198 ? -2.929 -11.250 -16.111 1.00 97.25 198 ARG A N 1
ATOM 1439 C CA . ARG A 1 198 ? -2.744 -12.118 -14.938 1.00 97.25 198 ARG A CA 1
ATOM 1440 C C . ARG A 1 198 ? -3.844 -11.992 -13.898 1.00 97.25 198 ARG A C 1
ATOM 1442 O O . ARG A 1 198 ? -3.922 -12.842 -13.019 1.00 97.25 198 ARG A O 1
ATOM 1449 N N . LEU A 1 199 ? -4.711 -10.983 -13.992 1.00 97.25 199 LEU A N 1
ATOM 1450 C CA . LEU A 1 199 ? -5.697 -10.701 -12.946 1.00 97.25 199 LEU A CA 1
ATOM 1451 C C . LEU A 1 199 ? -6.633 -11.881 -12.663 1.00 97.25 199 LEU A C 1
ATOM 1453 O O . LEU A 1 199 ? -6.915 -12.144 -11.502 1.00 97.25 199 LEU A O 1
ATOM 1457 N N . ALA A 1 200 ? -7.073 -12.615 -13.691 1.00 96.50 200 ALA A N 1
ATOM 1458 C CA . ALA A 1 200 ? -7.939 -13.781 -13.494 1.00 96.50 200 ALA A CA 1
ATOM 1459 C C . ALA A 1 200 ? -7.242 -14.904 -12.711 1.00 96.50 200 ALA A C 1
ATOM 1461 O O . ALA A 1 200 ? -7.837 -15.500 -11.821 1.00 96.50 200 ALA A O 1
ATOM 1462 N N . GLU A 1 201 ? -5.972 -15.166 -13.021 1.00 95.94 201 GLU A N 1
ATOM 1463 C CA . GLU A 1 201 ? -5.154 -16.160 -12.324 1.00 95.94 201 GLU A CA 1
ATOM 1464 C C . GLU A 1 201 ? -4.887 -15.726 -10.874 1.00 95.94 201 GLU A C 1
ATOM 1466 O O . GLU A 1 201 ? -5.135 -16.491 -9.943 1.00 95.94 201 GLU A O 1
ATOM 1471 N N . VAL A 1 202 ? -4.434 -14.483 -10.679 1.00 95.69 202 VAL A N 1
ATOM 1472 C CA . VAL A 1 202 ? -4.102 -13.922 -9.359 1.00 95.69 202 VAL A CA 1
ATOM 1473 C C . VAL A 1 202 ? -5.333 -13.879 -8.454 1.00 95.69 202 VAL A C 1
ATOM 1475 O O . VAL A 1 202 ? -5.241 -14.247 -7.288 1.00 95.69 202 VAL A O 1
ATOM 1478 N N . GLU A 1 203 ? -6.501 -13.511 -8.981 1.00 96.06 203 GLU A N 1
ATOM 1479 C CA . GLU A 1 203 ? -7.753 -13.484 -8.217 1.00 96.06 203 GLU A CA 1
ATOM 1480 C C . GLU A 1 203 ? -8.111 -14.854 -7.624 1.00 96.06 203 GLU A C 1
ATOM 1482 O O . GLU A 1 203 ? -8.523 -14.929 -6.470 1.00 96.06 203 GLU A O 1
ATOM 1487 N N . THR A 1 204 ? -7.884 -15.953 -8.354 1.00 97.31 204 THR A N 1
ATOM 1488 C CA . THR A 1 204 ? -8.170 -17.309 -7.841 1.00 97.31 204 THR A CA 1
ATOM 1489 C C . THR A 1 204 ? -7.278 -17.732 -6.669 1.00 97.31 204 THR A C 1
ATOM 1491 O O . THR A 1 204 ? -7.543 -18.745 -6.023 1.00 97.31 204 THR A O 1
ATOM 1494 N N . ARG A 1 205 ? -6.211 -16.969 -6.404 1.00 97.62 205 ARG A N 1
ATOM 1495 C CA . ARG A 1 205 ? -5.221 -17.213 -5.351 1.00 97.62 205 ARG A CA 1
ATOM 1496 C C . ARG A 1 205 ? -5.396 -16.294 -4.139 1.00 97.62 205 ARG A C 1
ATOM 1498 O O . ARG A 1 205 ? -4.563 -16.363 -3.238 1.00 97.62 205 ARG A O 1
ATOM 1505 N N . LEU A 1 206 ? -6.428 -15.442 -4.118 1.00 98.44 206 LEU A N 1
ATOM 1506 C CA . LEU A 1 206 ? -6.728 -14.575 -2.977 1.00 98.44 206 LEU A CA 1
ATOM 1507 C C . LEU A 1 206 ? -6.930 -15.416 -1.713 1.00 98.44 206 LEU A C 1
ATOM 1509 O O . LEU A 1 206 ? -7.744 -16.337 -1.682 1.00 98.44 206 LEU A O 1
ATOM 1513 N N . THR A 1 207 ? -6.151 -15.099 -0.683 1.00 98.44 207 THR A N 1
ATOM 1514 C CA . THR A 1 207 ? -6.172 -15.768 0.621 1.00 98.44 207 THR A CA 1
ATOM 1515 C C . THR A 1 207 ? -5.906 -14.742 1.726 1.00 98.44 207 THR A C 1
ATOM 1517 O O . THR A 1 207 ? -5.191 -13.765 1.486 1.00 98.44 207 THR A O 1
ATOM 1520 N N . PRO A 1 208 ? -6.456 -14.905 2.938 1.00 97.50 208 PRO A N 1
ATOM 1521 C CA . PRO A 1 208 ? -6.287 -13.921 4.011 1.00 97.50 208 PRO A CA 1
ATOM 1522 C C . PRO A 1 208 ? -4.880 -13.869 4.642 1.00 97.50 208 PRO A C 1
ATOM 1524 O O . PRO A 1 208 ? -4.618 -13.009 5.479 1.00 97.50 208 PRO A O 1
ATOM 1527 N N . ASP A 1 209 ? -3.971 -14.778 4.281 1.00 93.75 209 ASP A N 1
ATOM 1528 C CA . ASP A 1 209 ? -2.714 -15.048 4.996 1.00 93.75 209 ASP A CA 1
ATOM 1529 C C . ASP A 1 209 ? -1.442 -15.016 4.115 1.00 93.75 209 ASP A C 1
ATOM 1531 O O . ASP A 1 209 ? -0.382 -15.483 4.530 1.00 93.75 209 ASP A O 1
ATOM 1535 N N . ALA A 1 210 ? -1.489 -14.415 2.917 1.00 97.81 210 ALA A N 1
ATOM 1536 C CA . ALA A 1 210 ? -0.345 -14.357 1.986 1.00 97.81 210 ALA A CA 1
ATOM 1537 C C . ALA A 1 210 ? 0.646 -13.193 2.230 1.00 97.81 210 ALA A C 1
ATOM 1539 O O . ALA A 1 210 ? 1.258 -12.668 1.295 1.00 97.81 210 ALA A O 1
ATOM 1540 N N . TRP A 1 211 ? 0.828 -12.766 3.482 1.00 98.50 211 TRP A N 1
ATOM 1541 C CA . TRP A 1 211 ? 1.669 -11.612 3.829 1.00 98.50 211 TRP A CA 1
ATOM 1542 C C . TRP A 1 211 ? 3.153 -11.796 3.486 1.00 98.50 211 TRP A C 1
ATOM 1544 O O . TRP A 1 211 ? 3.782 -10.876 2.962 1.00 98.50 211 TRP A O 1
ATOM 1554 N N . ALA A 1 212 ? 3.712 -12.984 3.731 1.00 97.50 212 ALA A N 1
ATOM 1555 C CA . ALA A 1 212 ? 5.117 -13.270 3.427 1.00 97.50 212 ALA A CA 1
ATOM 1556 C C . ALA A 1 212 ? 5.389 -13.224 1.914 1.00 97.50 212 ALA A C 1
ATOM 1558 O O . ALA A 1 212 ? 6.390 -12.664 1.463 1.00 97.50 212 ALA A O 1
ATOM 1559 N N . GLN A 1 213 ? 4.467 -13.771 1.118 1.00 98.06 213 GLN A N 1
ATOM 1560 C CA . GLN A 1 213 ? 4.514 -13.725 -0.340 1.00 98.06 213 GLN A CA 1
ATOM 1561 C C . GLN A 1 213 ? 4.376 -12.284 -0.834 1.00 98.06 213 GLN A C 1
ATOM 1563 O O . GLN A 1 213 ? 5.130 -11.869 -1.710 1.00 98.06 213 GLN A O 1
ATOM 1568 N N . ALA A 1 214 ? 3.467 -11.502 -0.244 1.00 98.50 214 ALA A N 1
ATOM 1569 C CA . ALA A 1 214 ? 3.283 -10.096 -0.583 1.00 98.50 214 ALA A CA 1
ATOM 1570 C C . ALA A 1 214 ? 4.545 -9.267 -0.327 1.00 98.50 214 ALA A C 1
ATOM 1572 O O . ALA A 1 214 ? 4.983 -8.549 -1.226 1.00 98.50 214 ALA A O 1
ATOM 1573 N N . GLY A 1 215 ? 5.169 -9.423 0.847 1.00 98.00 215 GLY A N 1
ATOM 1574 C CA . GLY A 1 215 ? 6.443 -8.781 1.170 1.00 98.00 215 GLY A CA 1
ATOM 1575 C C . GLY A 1 215 ? 7.542 -9.146 0.169 1.00 98.00 215 GLY A C 1
ATOM 1576 O O . GLY A 1 215 ? 8.287 -8.276 -0.272 1.00 98.00 215 GLY A O 1
ATOM 1577 N N . ALA A 1 216 ? 7.600 -10.409 -0.266 1.00 97.12 216 ALA A N 1
ATOM 1578 C CA . ALA A 1 216 ? 8.567 -10.853 -1.267 1.00 97.12 216 ALA A CA 1
ATOM 1579 C C . ALA A 1 216 ? 8.281 -10.310 -2.684 1.00 97.12 216 ALA A C 1
ATOM 1581 O O . ALA A 1 216 ? 9.209 -9.931 -3.405 1.00 97.12 216 ALA A O 1
ATOM 1582 N N . ALA A 1 217 ? 7.013 -10.243 -3.095 1.00 97.69 217 ALA A N 1
ATOM 1583 C CA . ALA A 1 217 ? 6.611 -9.825 -4.439 1.00 97.69 217 ALA A CA 1
ATOM 1584 C C . ALA A 1 217 ? 6.934 -8.350 -4.731 1.00 97.69 217 ALA A C 1
ATOM 1586 O O . ALA A 1 217 ? 7.239 -8.004 -5.872 1.00 97.69 217 ALA A O 1
ATOM 1587 N N . ILE A 1 218 ? 6.924 -7.488 -3.708 1.00 97.62 218 ILE A N 1
ATOM 1588 C CA . ILE A 1 218 ? 7.209 -6.052 -3.860 1.00 97.62 218 ILE A CA 1
ATOM 1589 C C . ILE A 1 218 ? 8.711 -5.712 -3.828 1.00 97.62 218 ILE A C 1
ATOM 1591 O O . ILE A 1 218 ? 9.091 -4.580 -4.136 1.00 97.62 218 ILE A O 1
ATOM 1595 N N . MET A 1 219 ? 9.579 -6.673 -3.487 1.00 96.19 219 MET A N 1
ATOM 1596 C CA . MET A 1 219 ? 11.029 -6.465 -3.393 1.00 96.19 219 MET A CA 1
ATOM 1597 C C . MET A 1 219 ? 11.667 -6.091 -4.732 1.00 96.19 219 MET A C 1
ATOM 1599 O O . MET A 1 219 ? 11.280 -6.571 -5.797 1.00 96.19 219 MET A O 1
ATOM 1603 N N . THR A 1 220 ? 12.748 -5.320 -4.669 1.00 93.94 220 THR A N 1
ATOM 1604 C CA . THR A 1 220 ? 13.592 -4.971 -5.821 1.00 93.94 220 THR A CA 1
ATOM 1605 C C . THR A 1 220 ? 15.036 -5.400 -5.575 1.00 93.94 220 THR A C 1
ATOM 1607 O O . THR A 1 220 ? 15.391 -6.541 -5.859 1.00 93.94 220 THR A O 1
ATOM 1610 N N . THR A 1 221 ? 15.856 -4.496 -5.043 1.00 92.25 221 THR A N 1
ATOM 1611 C CA . THR A 1 221 ? 17.229 -4.730 -4.579 1.00 92.25 221 THR A CA 1
ATOM 1612 C C . THR A 1 221 ? 17.295 -5.264 -3.154 1.00 92.25 221 THR A C 1
ATOM 1614 O O . THR A 1 221 ? 18.370 -5.643 -2.702 1.00 92.25 221 THR A O 1
ATOM 1617 N N . ASP A 1 222 ? 16.155 -5.317 -2.469 1.00 94.25 222 ASP A N 1
ATOM 1618 C CA . ASP A 1 222 ? 16.006 -5.906 -1.149 1.00 94.25 222 ASP A CA 1
ATOM 1619 C C . ASP A 1 222 ? 16.571 -7.330 -1.120 1.00 94.25 222 ASP A C 1
ATOM 1621 O O . ASP A 1 222 ? 16.384 -8.117 -2.055 1.00 94.25 222 ASP A O 1
ATOM 1625 N N . THR A 1 223 ? 17.246 -7.676 -0.028 1.00 94.00 223 THR A N 1
ATOM 1626 C CA . THR A 1 223 ? 17.862 -8.998 0.139 1.00 94.00 223 THR A CA 1
ATOM 1627 C C . THR A 1 223 ? 17.033 -9.939 1.016 1.00 94.00 223 THR A C 1
ATOM 1629 O O . THR A 1 223 ? 17.329 -11.130 1.067 1.00 94.00 223 THR A O 1
ATOM 1632 N N . PHE A 1 224 ? 15.972 -9.427 1.648 1.00 95.25 224 PHE A N 1
ATOM 1633 C CA . PHE A 1 224 ? 14.985 -10.166 2.437 1.00 95.25 224 PHE A CA 1
ATOM 1634 C C . PHE A 1 224 ? 13.639 -9.401 2.470 1.00 95.25 224 PHE A C 1
ATOM 1636 O O . PHE A 1 224 ? 13.638 -8.171 2.340 1.00 95.25 224 PHE A O 1
ATOM 1643 N N . PRO A 1 225 ? 12.494 -10.102 2.608 1.00 96.75 225 PRO A N 1
ATOM 1644 C CA . PRO A 1 225 ? 11.173 -9.492 2.726 1.00 96.75 225 PRO A CA 1
ATOM 1645 C C . PRO A 1 225 ? 10.980 -8.888 4.116 1.00 96.75 225 PRO A C 1
ATOM 1647 O O . PRO A 1 225 ? 11.478 -9.432 5.100 1.00 96.75 225 PRO A O 1
ATOM 1650 N N . LYS A 1 226 ? 10.207 -7.803 4.191 1.00 97.81 226 LYS A N 1
ATOM 1651 C CA . LYS A 1 226 ? 10.023 -7.023 5.418 1.00 97.81 226 LYS A CA 1
ATOM 1652 C C . LYS A 1 226 ? 8.561 -7.002 5.836 1.00 97.81 226 LYS A C 1
ATOM 1654 O O . LYS A 1 226 ? 7.688 -6.751 4.999 1.00 97.81 226 LYS A O 1
ATOM 1659 N N . GLY A 1 227 ? 8.296 -7.267 7.109 1.00 98.38 227 GLY A N 1
ATOM 1660 C CA . GLY A 1 227 ? 6.943 -7.384 7.644 1.00 98.38 227 GLY A CA 1
ATOM 1661 C C . GLY A 1 227 ? 6.894 -7.143 9.145 1.00 98.38 227 GLY A C 1
ATOM 1662 O O . GLY A 1 227 ? 7.866 -7.417 9.843 1.00 98.38 227 GLY A O 1
ATOM 1663 N N . ALA A 1 228 ? 5.759 -6.644 9.628 1.00 98.75 228 ALA A N 1
ATOM 1664 C CA . ALA A 1 228 ? 5.513 -6.387 11.043 1.00 98.75 228 ALA A CA 1
ATOM 1665 C C . ALA A 1 228 ? 4.032 -6.597 11.382 1.00 98.75 228 ALA A C 1
ATOM 1667 O O . ALA A 1 228 ? 3.154 -6.452 10.524 1.00 98.75 228 ALA A O 1
ATOM 1668 N N . TYR A 1 229 ? 3.761 -6.938 12.640 1.00 98.69 229 TYR A N 1
ATOM 1669 C CA . TYR A 1 229 ? 2.422 -7.219 13.147 1.00 98.69 229 TYR A CA 1
ATOM 1670 C C . TYR A 1 229 ? 2.283 -6.781 14.605 1.00 98.69 229 TYR A C 1
ATOM 1672 O O . TYR A 1 229 ? 3.207 -6.955 15.397 1.00 98.69 229 TYR A O 1
ATOM 1680 N N . ALA A 1 230 ? 1.113 -6.261 14.962 1.00 98.75 230 ALA A N 1
ATOM 1681 C CA . ALA A 1 230 ? 0.731 -5.970 16.335 1.00 98.75 230 ALA A CA 1
ATOM 1682 C C . ALA A 1 230 ? -0.782 -6.138 16.531 1.00 98.75 230 ALA A C 1
ATOM 1684 O O . ALA A 1 230 ? -1.562 -6.111 15.575 1.00 98.75 230 ALA A O 1
ATOM 1685 N N . THR A 1 231 ? -1.198 -6.255 17.789 1.00 98.81 231 THR A N 1
ATOM 1686 C CA . THR A 1 231 ? -2.600 -6.139 18.202 1.00 98.81 231 THR A CA 1
ATOM 1687 C C . THR A 1 231 ? -2.790 -4.934 19.113 1.00 98.81 231 THR A C 1
ATOM 1689 O O . THR A 1 231 ? -1.841 -4.422 19.711 1.00 98.81 231 THR A O 1
ATOM 1692 N N . ALA A 1 232 ? -4.027 -4.462 19.209 1.00 98.56 232 ALA A N 1
ATOM 1693 C CA . ALA A 1 232 ? -4.440 -3.426 20.143 1.00 98.56 232 ALA A CA 1
ATOM 1694 C C . ALA A 1 232 ? -5.871 -3.686 20.617 1.00 98.56 232 ALA A C 1
ATOM 1696 O O . ALA A 1 232 ? -6.624 -4.404 19.967 1.00 98.56 232 ALA A O 1
ATOM 1697 N N . MET A 1 233 ? -6.258 -3.066 21.729 1.00 98.38 233 MET A N 1
ATOM 1698 C CA . MET A 1 233 ? -7.636 -3.089 22.216 1.00 98.38 233 MET A CA 1
ATOM 1699 C C . MET A 1 233 ? -8.324 -1.760 21.906 1.00 98.38 233 MET A C 1
ATOM 1701 O O . MET A 1 233 ? -7.760 -0.703 22.189 1.00 98.38 233 MET A O 1
ATOM 1705 N N . ILE A 1 234 ? -9.548 -1.814 21.382 1.00 98.25 234 ILE A N 1
ATOM 1706 C CA . ILE A 1 234 ? -10.454 -0.665 21.241 1.00 98.25 234 ILE A CA 1
ATOM 1707 C C . ILE A 1 234 ? -11.796 -1.074 21.853 1.00 98.25 234 ILE A C 1
ATOM 1709 O O . ILE A 1 234 ? -12.446 -1.984 21.347 1.00 98.25 234 ILE A O 1
ATOM 1713 N N . ASP A 1 235 ? -12.194 -0.447 22.964 1.00 96.25 235 ASP A N 1
ATOM 1714 C CA . ASP A 1 235 ? -13.439 -0.755 23.697 1.00 96.25 235 ASP A CA 1
ATOM 1715 C C . ASP A 1 235 ? -13.666 -2.255 23.971 1.00 96.25 235 ASP A C 1
ATOM 1717 O O . ASP A 1 235 ? -14.765 -2.780 23.828 1.00 96.25 235 ASP A O 1
ATOM 1721 N N . GLY A 1 236 ? -12.611 -2.976 24.362 1.00 96.44 236 GLY A N 1
ATOM 1722 C CA . GLY A 1 236 ? -12.706 -4.409 24.671 1.00 96.44 236 GLY A CA 1
ATOM 1723 C C . GLY A 1 236 ? -12.692 -5.337 23.451 1.00 96.44 236 GLY A C 1
ATOM 1724 O O . GLY A 1 236 ? -12.712 -6.553 23.628 1.00 96.44 236 GLY A O 1
ATOM 1725 N N . HIS A 1 237 ? -12.569 -4.799 22.236 1.00 98.19 237 HIS A N 1
ATOM 1726 C CA . HIS A 1 237 ? -12.344 -5.571 21.016 1.00 98.19 237 HIS A CA 1
ATOM 1727 C C . HIS A 1 237 ? -10.857 -5.598 20.659 1.00 98.19 237 HIS A C 1
ATOM 1729 O O . HIS A 1 237 ? -10.217 -4.546 20.590 1.00 98.19 237 HIS A O 1
ATOM 1735 N N . GLU A 1 238 ? -10.311 -6.792 20.415 1.00 98.50 238 GLU A N 1
ATOM 1736 C CA . GLU A 1 238 ? -8.980 -6.925 19.823 1.00 98.50 238 GLU A CA 1
ATOM 1737 C C . GLU A 1 238 ? -9.048 -6.523 18.347 1.00 98.50 238 GLU A C 1
ATOM 1739 O O . GLU A 1 238 ? -9.845 -7.058 17.576 1.00 98.50 238 GLU A O 1
ATOM 1744 N N . VAL A 1 239 ? -8.188 -5.588 17.961 1.00 98.75 239 VAL A N 1
ATOM 1745 C CA . VAL A 1 239 ? -7.945 -5.197 16.575 1.00 98.75 239 VAL A CA 1
ATOM 1746 C C . VAL A 1 239 ? -6.513 -5.543 16.197 1.00 98.75 239 VAL A C 1
ATOM 1748 O O . VAL A 1 239 ? -5.603 -5.540 17.031 1.00 98.75 239 VAL A O 1
ATOM 1751 N N . ARG A 1 240 ? -6.300 -5.832 14.921 1.00 98.81 240 ARG A N 1
ATOM 1752 C CA . ARG A 1 240 ? -5.028 -6.289 14.370 1.00 98.81 240 ARG A CA 1
ATOM 1753 C C . ARG A 1 240 ? -4.458 -5.252 13.429 1.00 98.81 240 ARG A C 1
ATOM 1755 O O . ARG A 1 240 ? -5.201 -4.597 12.705 1.00 98.81 240 ARG A O 1
ATOM 1762 N N . ILE A 1 241 ? -3.139 -5.113 13.416 1.00 98.88 241 ILE A N 1
ATOM 1763 C CA . ILE A 1 241 ? -2.405 -4.233 12.508 1.00 98.88 241 ILE A CA 1
ATOM 1764 C C . ILE A 1 241 ? -1.273 -5.054 11.905 1.00 98.88 241 ILE A C 1
ATOM 1766 O O . ILE A 1 241 ? -0.446 -5.601 12.629 1.00 98.88 241 ILE A O 1
ATOM 1770 N N . ALA A 1 242 ? -1.224 -5.132 10.583 1.00 98.75 242 ALA A N 1
ATOM 1771 C CA . ALA A 1 242 ? -0.157 -5.796 9.851 1.00 98.75 242 ALA A CA 1
ATOM 1772 C C . ALA A 1 242 ? 0.369 -4.881 8.760 1.00 98.75 242 ALA A C 1
ATOM 1774 O O . ALA A 1 242 ? -0.393 -4.126 8.159 1.00 98.75 242 ALA A O 1
ATOM 1775 N N . GLY A 1 243 ? 1.656 -4.978 8.461 1.00 98.62 243 GLY A N 1
ATOM 1776 C CA . GLY A 1 243 ? 2.222 -4.246 7.345 1.00 98.62 243 GLY A CA 1
ATOM 1777 C C . GLY A 1 243 ? 3.399 -4.947 6.705 1.00 98.62 243 GLY A C 1
ATOM 1778 O O . GLY A 1 243 ? 4.073 -5.772 7.318 1.00 98.62 243 GLY A O 1
ATOM 1779 N N . ILE A 1 244 ? 3.634 -4.579 5.453 1.00 98.81 244 ILE A N 1
ATOM 1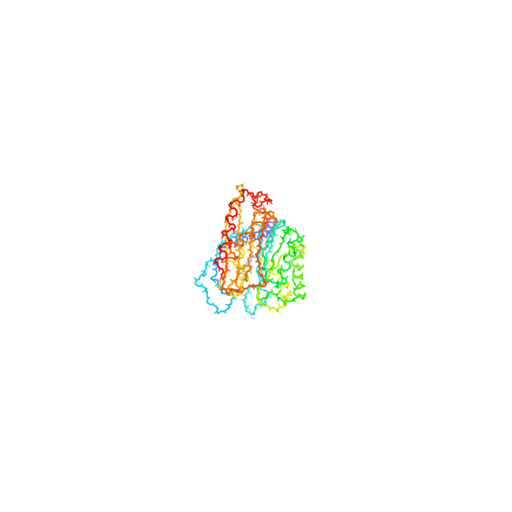780 C CA . ILE A 1 244 ? 4.825 -4.932 4.686 1.00 98.81 244 ILE A CA 1
ATOM 1781 C C . ILE A 1 244 ? 5.477 -3.662 4.174 1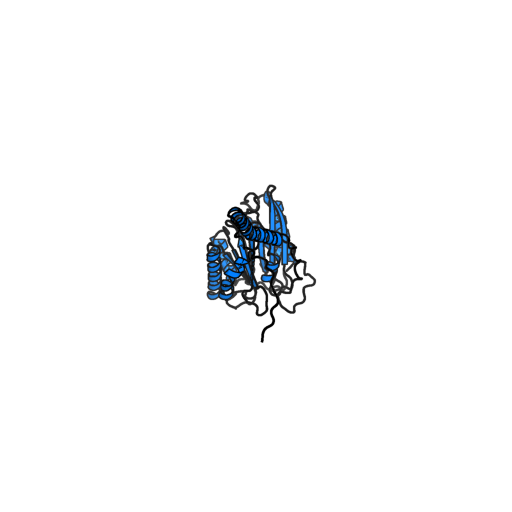.00 98.81 244 ILE A C 1
ATOM 1783 O O . ILE A 1 244 ? 4.800 -2.664 3.912 1.00 98.81 244 ILE A O 1
ATOM 1787 N N . THR A 1 245 ? 6.790 -3.718 3.999 1.00 97.94 245 THR A N 1
ATOM 1788 C CA . THR A 1 245 ? 7.529 -2.647 3.342 1.00 97.94 245 THR A CA 1
ATOM 1789 C C . THR A 1 245 ? 8.584 -3.203 2.395 1.00 97.94 245 THR A C 1
ATOM 1791 O O . THR A 1 245 ? 8.936 -4.382 2.437 1.00 97.94 245 THR A O 1
ATOM 1794 N N . LYS A 1 246 ? 9.091 -2.347 1.518 1.00 96.00 246 LYS A N 1
ATOM 1795 C CA . LYS A 1 246 ? 10.271 -2.606 0.695 1.00 96.00 246 LYS A CA 1
ATOM 1796 C C . LYS A 1 246 ? 11.057 -1.326 0.513 1.00 96.00 246 LYS A C 1
ATOM 1798 O O . LYS A 1 246 ? 10.500 -0.239 0.605 1.00 96.00 246 LYS A O 1
ATOM 1803 N N . GLY A 1 247 ? 12.317 -1.477 0.149 1.00 92.06 247 GLY A N 1
ATOM 1804 C CA . GLY A 1 247 ? 13.300 -0.412 0.057 1.00 92.06 247 GLY A CA 1
ATOM 1805 C C . GLY A 1 247 ? 14.621 -0.908 0.635 1.00 92.06 247 GLY A C 1
ATOM 1806 O O . GLY A 1 247 ? 14.626 -1.619 1.636 1.00 92.06 247 GLY A O 1
ATOM 1807 N N . SER A 1 248 ? 15.725 -0.599 -0.039 1.00 86.19 248 SER A N 1
ATOM 1808 C CA . SER A 1 248 ? 17.086 -0.922 0.421 1.00 86.19 248 SER A CA 1
ATOM 1809 C C . SER A 1 248 ? 18.136 0.033 -0.172 1.00 86.19 248 SER A C 1
ATOM 1811 O O . SER A 1 248 ? 19.313 -0.306 -0.262 1.00 86.19 248 SER A O 1
ATOM 1813 N N . GLY A 1 249 ? 17.682 1.150 -0.734 1.00 81.38 249 GLY A N 1
ATOM 1814 C CA . GLY A 1 249 ? 18.449 2.067 -1.570 1.00 81.38 249 GLY A CA 1
ATOM 1815 C C . GLY A 1 249 ? 17.513 3.104 -2.180 1.00 81.38 249 GLY A C 1
ATOM 1816 O O . GLY A 1 249 ? 16.315 2.840 -2.329 1.00 81.38 249 GLY A O 1
ATOM 1817 N N . MET A 1 250 ? 18.062 4.268 -2.501 1.00 76.44 250 MET A N 1
ATOM 1818 C CA . MET A 1 250 ? 17.367 5.516 -2.792 1.00 76.44 250 MET A CA 1
ATOM 1819 C C . MET A 1 250 ? 16.447 5.921 -1.630 1.00 76.44 250 MET A C 1
ATOM 1821 O O . MET A 1 250 ? 15.265 6.200 -1.820 1.00 76.44 250 MET A O 1
ATOM 1825 N N . ILE A 1 251 ? 16.972 5.875 -0.403 1.00 75.69 251 ILE A N 1
ATOM 1826 C CA . ILE A 1 251 ? 16.219 6.147 0.827 1.00 75.69 251 ILE A CA 1
ATOM 1827 C C . ILE A 1 251 ? 16.793 7.373 1.533 1.00 75.69 251 ILE A C 1
ATOM 1829 O O . ILE A 1 251 ? 17.959 7.387 1.931 1.00 75.69 251 ILE A O 1
ATOM 1833 N N . ALA A 1 252 ? 15.937 8.372 1.739 1.00 76.62 252 ALA A N 1
ATOM 1834 C CA . ALA A 1 252 ? 16.213 9.598 2.474 1.00 76.62 252 ALA A CA 1
ATO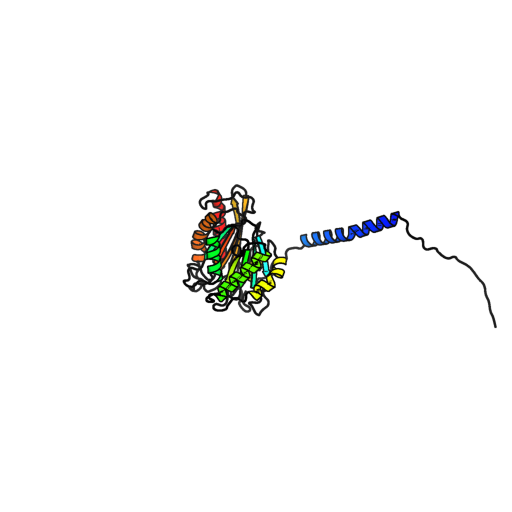M 1835 C C . ALA A 1 252 ? 14.939 10.150 3.151 1.00 76.62 252 ALA A C 1
ATOM 1837 O O . ALA A 1 252 ? 13.832 9.851 2.696 1.00 76.62 252 ALA A O 1
ATOM 1838 N N . PRO A 1 253 ? 15.062 11.005 4.184 1.00 63.25 253 PRO A N 1
ATOM 1839 C CA . PRO A 1 253 ? 13.928 11.675 4.813 1.00 63.25 253 PRO A CA 1
ATOM 1840 C C . PRO A 1 253 ? 13.024 12.384 3.798 1.00 63.25 253 PRO A C 1
ATOM 1842 O O . PRO A 1 253 ? 13.445 12.729 2.694 1.00 63.25 253 PRO A O 1
ATOM 1845 N N . ASP A 1 254 ? 11.789 12.668 4.213 1.00 67.75 254 ASP A N 1
ATOM 1846 C CA . ASP A 1 254 ? 10.745 13.317 3.400 1.00 67.75 254 ASP A CA 1
ATOM 1847 C C . ASP A 1 254 ? 10.059 12.410 2.378 1.00 67.75 254 ASP A C 1
ATOM 1849 O O . ASP A 1 254 ? 9.625 12.879 1.318 1.00 67.75 254 ASP A O 1
ATOM 1853 N N . MET A 1 255 ? 9.867 11.157 2.796 1.00 58.88 255 MET A N 1
ATOM 1854 C CA . MET A 1 255 ? 9.455 9.996 2.019 1.00 58.88 255 MET A CA 1
ATOM 1855 C C . MET A 1 255 ? 10.569 9.616 1.020 1.00 58.88 255 MET A C 1
ATOM 1857 O O . MET A 1 255 ? 10.840 10.350 0.074 1.00 58.88 255 MET A O 1
ATOM 1861 N N . ALA A 1 256 ? 11.230 8.501 1.353 1.00 50.66 256 ALA A N 1
ATOM 1862 C CA . ALA A 1 256 ? 12.320 7.739 0.713 1.00 50.66 256 ALA A CA 1
ATOM 1863 C C . ALA A 1 256 ? 11.798 6.613 -0.191 1.00 50.66 256 ALA A C 1
ATOM 1865 O O . ALA A 1 256 ? 10.709 6.169 0.159 1.00 50.66 256 ALA A O 1
ATOM 1866 N N . THR A 1 257 ? 12.580 6.051 -1.158 1.00 57.22 257 THR A N 1
ATOM 1867 C CA . THR A 1 257 ? 12.252 4.872 -2.043 1.00 57.22 257 THR A CA 1
ATOM 1868 C C . THR A 1 257 ? 11.748 3.676 -1.278 1.00 57.22 257 THR A C 1
ATOM 1870 O O . THR A 1 257 ? 12.436 2.674 -1.069 1.00 57.22 257 THR A O 1
ATOM 1873 N N . MET A 1 258 ? 10.491 3.785 -0.899 1.00 86.69 258 MET A N 1
ATOM 1874 C CA . MET A 1 258 ? 9.862 2.922 0.062 1.00 86.69 258 MET A CA 1
ATOM 1875 C C . MET A 1 258 ? 8.392 2.814 -0.293 1.00 86.69 258 MET A C 1
ATOM 1877 O O . MET A 1 258 ? 7.679 3.804 -0.487 1.00 86.69 258 MET A O 1
ATOM 1881 N N . LEU A 1 259 ? 7.961 1.565 -0.419 1.00 97.12 259 LEU A N 1
ATOM 1882 C CA . LEU A 1 259 ? 6.551 1.238 -0.500 1.00 97.12 259 LEU A CA 1
ATOM 1883 C C . LEU A 1 259 ? 6.185 0.519 0.789 1.00 97.12 259 LEU A C 1
ATOM 1885 O O . LEU A 1 259 ? 6.709 -0.567 1.025 1.00 97.12 259 LEU A O 1
ATOM 1889 N N . ALA A 1 260 ? 5.289 1.106 1.576 1.00 98.12 260 ALA A N 1
ATOM 1890 C CA . ALA A 1 260 ? 4.728 0.501 2.775 1.00 98.12 260 ALA A CA 1
ATOM 1891 C C . ALA A 1 260 ? 3.217 0.376 2.634 1.00 98.12 260 ALA A C 1
ATOM 1893 O O . ALA A 1 260 ? 2.518 1.337 2.303 1.00 98.12 260 ALA A O 1
ATOM 1894 N N . PHE A 1 261 ? 2.713 -0.813 2.935 1.00 98.81 261 PHE A N 1
ATOM 1895 C CA . PHE A 1 261 ? 1.290 -1.113 2.899 1.00 98.81 261 PHE A CA 1
ATOM 1896 C C . PHE A 1 261 ? 0.908 -1.744 4.223 1.00 98.81 261 PHE A C 1
ATOM 1898 O O . PHE A 1 261 ? 1.406 -2.815 4.570 1.00 98.81 261 PHE A O 1
ATOM 1905 N N . VAL A 1 262 ? 0.051 -1.048 4.962 1.00 98.88 262 VAL A N 1
ATOM 1906 C CA . VAL A 1 262 ? -0.392 -1.435 6.298 1.00 98.88 262 VAL A CA 1
ATOM 1907 C C . VAL A 1 262 ? -1.901 -1.610 6.269 1.00 98.88 262 VAL A C 1
ATOM 1909 O O . VAL A 1 262 ? -2.610 -0.806 5.667 1.00 98.88 262 VAL A O 1
ATOM 1912 N N . ALA A 1 263 ? -2.405 -2.653 6.912 1.00 98.88 263 ALA A N 1
ATOM 1913 C CA . ALA A 1 263 ? -3.827 -2.917 7.038 1.00 98.88 263 ALA A CA 1
ATOM 1914 C C . ALA A 1 263 ? -4.205 -3.196 8.492 1.00 98.88 263 ALA A C 1
ATOM 1916 O O . ALA A 1 263 ? -3.445 -3.803 9.248 1.00 98.88 263 ALA A O 1
ATOM 1917 N N . THR A 1 264 ? -5.406 -2.772 8.862 1.00 98.94 264 THR A N 1
ATOM 1918 C CA . THR A 1 264 ? -6.039 -3.075 10.139 1.00 98.94 264 THR A CA 1
ATOM 1919 C C . THR A 1 264 ? -7.503 -3.424 9.942 1.00 98.94 264 THR A C 1
ATOM 1921 O O . THR A 1 264 ? -8.150 -2.929 9.020 1.00 98.94 264 THR A O 1
ATOM 1924 N N . ASP A 1 265 ? -8.033 -4.264 10.823 1.00 98.81 265 ASP A N 1
ATOM 1925 C CA . ASP A 1 265 ? -9.464 -4.549 10.911 1.00 98.81 265 ASP A CA 1
ATOM 1926 C C . ASP A 1 265 ? -10.220 -3.601 11.857 1.00 98.81 265 ASP A C 1
ATOM 1928 O O . ASP A 1 265 ? -11.441 -3.710 12.009 1.00 98.81 265 ASP A O 1
ATOM 1932 N N . ALA A 1 266 ? -9.540 -2.618 12.453 1.00 98.75 266 ALA A N 1
ATOM 1933 C CA . ALA A 1 266 ? -10.176 -1.547 13.211 1.00 98.75 266 ALA A CA 1
ATOM 1934 C C . ALA A 1 266 ? -11.121 -0.710 12.328 1.00 98.75 266 ALA A C 1
ATOM 1936 O O . ALA A 1 266 ? -10.831 -0.421 11.164 1.00 98.75 266 ALA A O 1
ATOM 1937 N N . ALA A 1 267 ? -12.249 -0.278 12.892 1.00 98.50 267 ALA A N 1
ATOM 1938 C CA . ALA A 1 267 ? -13.192 0.615 12.226 1.00 98.50 267 ALA A CA 1
ATOM 1939 C C . ALA A 1 267 ? -12.791 2.076 12.477 1.00 98.50 267 ALA A C 1
ATOM 1941 O O . ALA A 1 267 ? -13.231 2.695 13.438 1.00 98.50 267 ALA A O 1
ATOM 1942 N N . ILE A 1 268 ? -11.939 2.643 11.623 1.00 98.75 268 ILE A N 1
ATOM 1943 C CA . ILE A 1 268 ? -11.455 4.025 11.766 1.00 98.75 268 ILE A CA 1
ATOM 1944 C C . ILE A 1 268 ? -11.818 4.819 10.511 1.00 98.75 268 ILE A C 1
ATOM 1946 O O . ILE A 1 268 ? -11.668 4.333 9.386 1.00 98.75 268 ILE A O 1
ATOM 1950 N N . SER A 1 269 ? -12.324 6.040 10.681 1.00 98.69 269 SER A N 1
ATOM 1951 C CA . SER A 1 269 ? -12.638 6.924 9.558 1.00 98.69 269 SER A CA 1
ATOM 1952 C C . SER A 1 269 ? -11.376 7.332 8.802 1.00 98.69 269 SER A C 1
ATOM 1954 O O . SER A 1 269 ? -10.313 7.490 9.395 1.00 98.69 269 SER A O 1
ATOM 1956 N N . ALA A 1 270 ? -11.471 7.554 7.491 1.00 98.56 270 ALA A N 1
ATOM 1957 C CA . ALA A 1 270 ? -10.318 7.961 6.684 1.00 98.56 270 ALA A CA 1
ATOM 1958 C C . ALA A 1 270 ? -9.652 9.254 7.199 1.00 98.56 270 ALA A C 1
ATOM 1960 O O . ALA A 1 270 ? -8.426 9.364 7.207 1.00 98.56 270 ALA A O 1
ATOM 1961 N N . LYS A 1 271 ? -10.446 10.206 7.714 1.00 98.50 271 LYS A N 1
ATOM 1962 C CA . LYS A 1 271 ? -9.941 11.436 8.343 1.00 98.50 271 LYS A CA 1
ATOM 1963 C C . LYS A 1 271 ? -9.109 11.130 9.591 1.00 98.50 271 LYS A C 1
ATOM 1965 O O . LYS A 1 271 ? -7.991 11.633 9.705 1.00 98.50 271 LYS A O 1
ATOM 1970 N N . ALA A 1 272 ? -9.633 10.317 10.511 1.00 98.62 272 ALA A N 1
ATOM 1971 C CA . ALA A 1 272 ? -8.889 9.910 11.700 1.00 98.62 272 ALA A CA 1
ATOM 1972 C C . ALA A 1 272 ? -7.641 9.104 11.315 1.00 98.62 272 ALA A C 1
ATOM 1974 O O . ALA A 1 272 ? -6.549 9.384 11.800 1.00 98.62 272 ALA A O 1
ATOM 1975 N N . LEU A 1 273 ? -7.768 8.177 10.365 1.00 98.50 273 LEU A N 1
ATOM 1976 C CA . LEU A 1 273 ? -6.676 7.342 9.875 1.00 98.50 273 LEU A CA 1
ATOM 1977 C C . LEU A 1 273 ? -5.523 8.180 9.302 1.00 98.50 273 LEU A C 1
ATOM 1979 O O . LEU A 1 273 ? -4.363 7.934 9.622 1.00 98.50 273 LEU A O 1
ATOM 1983 N N . GLN A 1 274 ? -5.831 9.223 8.526 1.00 98.75 274 GLN A N 1
ATOM 1984 C CA . GLN A 1 274 ? -4.832 10.155 7.999 1.00 98.75 274 GLN A CA 1
ATOM 1985 C C . GLN A 1 274 ? -4.147 10.965 9.108 1.00 98.75 274 GLN A C 1
ATOM 1987 O O . GLN A 1 274 ? -2.928 11.172 9.057 1.00 98.75 274 GLN A O 1
ATOM 1992 N N . ALA A 1 275 ? -4.907 11.412 10.111 1.00 98.56 275 ALA A N 1
ATOM 1993 C CA . ALA A 1 275 ? -4.382 12.155 11.256 1.00 98.56 275 ALA A CA 1
ATOM 1994 C C . ALA A 1 275 ? -3.501 11.290 12.179 1.00 98.56 275 ALA A C 1
ATOM 1996 O O . ALA A 1 275 ? -2.582 11.818 12.799 1.00 98.56 275 ALA A O 1
ATOM 1997 N N . LEU A 1 276 ? -3.721 9.973 12.217 1.00 98.50 276 LEU A N 1
ATOM 1998 C CA . LEU A 1 276 ? -2.844 9.008 12.888 1.00 98.50 276 LEU A CA 1
ATOM 1999 C C . LEU A 1 276 ? -1.581 8.718 12.063 1.00 98.50 276 LEU A C 1
ATOM 2001 O O . LEU A 1 276 ? -0.470 8.742 12.591 1.00 98.50 276 LEU A O 1
ATOM 2005 N N . LEU A 1 277 ? -1.744 8.470 10.759 1.00 98.50 277 LEU A N 1
ATOM 2006 C CA . LEU A 1 277 ? -0.657 8.045 9.878 1.00 98.50 277 LEU A CA 1
ATOM 2007 C C . LEU A 1 277 ? 0.406 9.134 9.690 1.00 98.50 277 LEU A C 1
ATOM 2009 O O . LEU A 1 277 ? 1.599 8.856 9.767 1.00 98.50 277 LEU A O 1
ATOM 2013 N N . THR A 1 278 ? -0.018 10.377 9.458 1.00 97.00 278 THR A N 1
ATOM 2014 C CA . THR A 1 278 ? 0.884 11.492 9.120 1.00 97.00 278 THR A CA 1
ATOM 2015 C C . THR A 1 278 ? 2.002 11.701 10.157 1.00 97.00 278 THR A C 1
ATOM 2017 O O . THR A 1 278 ? 3.174 11.637 9.777 1.00 97.00 278 THR A O 1
ATOM 2020 N N . PRO A 1 279 ? 1.714 11.910 11.460 1.00 96.06 279 PRO A N 1
ATOM 2021 C CA . PRO A 1 279 ? 2.765 12.066 12.465 1.00 96.06 279 PRO A CA 1
ATOM 2022 C C . PRO A 1 279 ? 3.563 10.777 12.702 1.00 96.06 279 PRO A C 1
ATOM 2024 O O . PRO A 1 279 ? 4.740 10.853 13.053 1.00 96.06 279 PRO A O 1
ATOM 2027 N N . ALA A 1 280 ? 2.962 9.601 12.496 1.00 96.81 280 ALA A N 1
ATOM 2028 C CA . ALA A 1 280 ? 3.660 8.334 12.666 1.00 96.81 280 ALA A CA 1
ATOM 2029 C C . ALA A 1 280 ? 4.737 8.123 11.596 1.00 96.81 280 ALA A C 1
ATOM 2031 O O . ALA A 1 280 ? 5.873 7.792 11.928 1.00 96.81 280 ALA A O 1
ATOM 2032 N N . VAL A 1 281 ? 4.426 8.423 10.333 1.00 96.00 281 VAL A N 1
ATOM 2033 C CA . VAL A 1 281 ? 5.393 8.386 9.224 1.00 96.00 281 VAL A CA 1
ATOM 2034 C C . VAL A 1 281 ? 6.546 9.366 9.453 1.00 96.00 281 VAL A C 1
ATOM 2036 O O . VAL A 1 281 ? 7.697 9.023 9.194 1.00 96.00 281 VAL A O 1
ATOM 2039 N N . VAL A 1 282 ? 6.266 10.558 10.000 1.00 93.69 282 VAL A N 1
ATOM 2040 C CA . VAL A 1 282 ? 7.304 11.547 10.350 1.00 93.69 282 VAL A CA 1
ATOM 2041 C C . VAL A 1 282 ? 8.328 10.974 11.334 1.00 93.69 282 VAL A C 1
ATOM 2043 O O . VAL A 1 282 ? 9.519 11.221 11.183 1.00 93.69 282 VAL A O 1
ATOM 2046 N N . ARG A 1 283 ? 7.878 10.201 12.326 1.00 94.31 283 ARG A N 1
ATOM 2047 C CA . ARG A 1 283 ? 8.736 9.638 13.382 1.00 94.31 283 ARG A CA 1
ATOM 2048 C C . ARG A 1 283 ? 9.367 8.288 13.033 1.00 94.31 283 ARG A C 1
ATOM 2050 O O . ARG A 1 283 ? 10.161 7.794 13.824 1.00 94.31 283 ARG A O 1
ATOM 2057 N N . THR A 1 284 ? 8.998 7.690 11.902 1.00 95.75 284 THR A N 1
ATOM 2058 C CA . THR A 1 284 ? 9.424 6.341 11.498 1.00 95.75 284 THR A CA 1
ATOM 2059 C C . THR A 1 284 ? 10.134 6.402 10.152 1.00 95.75 284 THR A C 1
ATOM 2061 O O . THR A 1 284 ? 11.322 6.695 10.099 1.00 95.75 284 THR A O 1
ATOM 2064 N N . PHE A 1 285 ? 9.417 6.209 9.047 1.00 93.81 285 PHE A N 1
ATOM 2065 C CA . PHE A 1 285 ? 9.998 6.166 7.708 1.00 93.81 285 PHE A CA 1
ATOM 2066 C C . PHE A 1 285 ? 10.740 7.449 7.316 1.00 93.81 285 PHE A C 1
ATOM 2068 O O . PHE A 1 285 ? 11.799 7.371 6.701 1.00 93.81 285 PHE A O 1
ATOM 2075 N N . ASN A 1 286 ? 10.249 8.627 7.712 1.00 90.69 286 ASN A N 1
ATOM 2076 C CA . ASN A 1 286 ? 10.939 9.895 7.436 1.00 90.69 286 ASN A CA 1
ATOM 2077 C C . ASN A 1 286 ? 12.139 10.159 8.360 1.00 90.69 286 ASN A C 1
ATOM 2079 O O . ASN A 1 286 ? 12.772 11.202 8.227 1.00 90.69 286 ASN A O 1
ATOM 2083 N N . ALA A 1 287 ? 12.454 9.244 9.277 1.00 90.38 287 ALA A N 1
ATOM 2084 C CA . ALA A 1 287 ? 13.666 9.280 10.087 1.00 90.38 287 ALA A CA 1
ATOM 2085 C C . ALA A 1 287 ? 14.770 8.348 9.547 1.00 90.38 287 ALA A C 1
ATOM 2087 O O . ALA A 1 287 ? 15.844 8.277 10.140 1.00 90.38 287 ALA A O 1
ATOM 2088 N N . VAL A 1 288 ? 14.528 7.648 8.429 1.00 88.31 288 VAL A N 1
ATOM 2089 C CA . VAL A 1 288 ? 15.483 6.711 7.818 1.00 88.31 288 VAL A CA 1
ATOM 2090 C C . VAL A 1 288 ? 16.187 7.354 6.621 1.00 88.31 288 VAL A C 1
ATOM 2092 O O . VAL A 1 288 ? 15.562 7.988 5.771 1.00 88.31 288 VAL A O 1
ATOM 2095 N N . THR A 1 289 ? 17.503 7.152 6.537 1.00 86.69 289 THR A N 1
ATOM 2096 C CA . THR A 1 289 ? 18.332 7.477 5.371 1.00 86.69 289 THR A CA 1
ATOM 2097 C C . THR A 1 289 ? 19.292 6.324 5.099 1.00 86.69 289 THR A C 1
ATOM 2099 O O . THR A 1 289 ? 19.880 5.791 6.037 1.00 86.69 289 THR A O 1
ATOM 2102 N N . VAL A 1 290 ? 19.464 5.947 3.833 1.00 84.19 290 VAL A N 1
ATOM 2103 C CA . VAL A 1 290 ? 20.443 4.932 3.401 1.00 84.19 290 VAL A CA 1
ATOM 2104 C C . VAL A 1 290 ? 21.534 5.587 2.564 1.00 84.19 290 VAL A C 1
ATOM 2106 O O . VAL A 1 290 ? 22.710 5.460 2.885 1.00 84.19 290 VAL A O 1
ATOM 2109 N N . ASP A 1 291 ? 21.153 6.329 1.526 1.00 82.94 291 ASP A N 1
ATOM 2110 C CA . ASP A 1 291 ? 22.083 6.933 0.561 1.00 82.94 291 ASP A CA 1
ATOM 2111 C C . ASP A 1 291 ? 21.790 8.409 0.249 1.00 82.94 291 ASP A C 1
ATOM 2113 O O . ASP A 1 291 ? 22.593 9.056 -0.418 1.00 82.94 291 ASP A O 1
ATOM 2117 N N . GLY A 1 292 ? 20.703 8.978 0.783 1.00 82.06 292 GLY A N 1
ATOM 2118 C CA . GLY A 1 292 ? 20.386 10.405 0.644 1.00 82.06 292 GLY A CA 1
ATOM 2119 C C . GLY A 1 292 ? 19.568 10.764 -0.602 1.00 82.06 292 GLY A C 1
ATOM 2120 O O . GLY A 1 292 ? 19.126 11.910 -0.720 1.00 82.06 292 GLY A O 1
ATOM 2121 N N . ASP A 1 293 ? 19.280 9.799 -1.478 1.00 82.19 293 ASP A N 1
ATOM 2122 C CA . ASP A 1 293 ? 18.450 10.018 -2.660 1.00 82.19 293 ASP A CA 1
ATOM 2123 C C . ASP A 1 293 ? 16.957 9.831 -2.342 1.00 82.19 293 ASP A C 1
ATOM 2125 O O . ASP A 1 293 ? 16.540 8.837 -1.749 1.00 82.19 293 ASP A O 1
ATOM 2129 N N . ARG A 1 294 ? 16.114 10.781 -2.768 1.00 80.56 294 ARG A N 1
ATOM 2130 C CA . ARG A 1 294 ? 14.648 10.704 -2.613 1.00 80.56 294 ARG A CA 1
ATOM 2131 C C . ARG A 1 294 ? 14.001 10.103 -3.854 1.00 80.56 294 ARG A C 1
ATOM 2133 O O . ARG A 1 294 ? 14.296 10.534 -4.968 1.00 80.56 294 ARG A O 1
ATOM 2140 N N . SER A 1 295 ? 13.065 9.174 -3.678 1.00 84.12 295 SER A N 1
ATOM 2141 C CA . SER A 1 295 ? 12.367 8.565 -4.812 1.00 84.12 295 SER A CA 1
ATOM 2142 C C . SER A 1 295 ? 11.294 9.448 -5.405 1.00 84.12 295 SER A C 1
ATOM 2144 O O . SER A 1 295 ? 10.703 10.301 -4.748 1.00 84.12 295 SER A O 1
ATOM 2146 N N . THR A 1 296 ? 10.875 9.082 -6.611 1.00 89.38 296 THR A N 1
ATOM 2147 C CA . THR A 1 296 ? 9.632 9.565 -7.218 1.00 89.38 296 THR A CA 1
ATOM 2148 C C . THR A 1 296 ? 8.389 8.743 -6.854 1.00 89.38 296 THR A C 1
ATOM 2150 O O . THR A 1 296 ? 7.282 9.062 -7.299 1.00 89.38 296 THR A O 1
ATOM 2153 N N . ASN A 1 297 ? 8.544 7.644 -6.110 1.00 93.25 297 ASN A N 1
ATOM 2154 C CA . ASN A 1 297 ? 7.521 6.598 -5.979 1.00 93.25 297 ASN A CA 1
ATOM 2155 C C . ASN A 1 297 ? 7.015 6.356 -4.555 1.00 93.25 297 ASN A C 1
ATOM 2157 O O . ASN A 1 297 ? 6.165 5.488 -4.349 1.00 93.25 297 ASN A O 1
ATOM 2161 N N . ASP A 1 298 ? 7.490 7.130 -3.590 1.00 92.25 298 ASP A N 1
ATOM 2162 C CA . ASP A 1 298 ? 7.307 6.786 -2.180 1.00 92.25 298 ASP A CA 1
ATOM 2163 C C . ASP A 1 298 ? 5.867 6.860 -1.780 1.00 92.25 298 ASP A C 1
ATOM 2165 O O . ASP A 1 298 ? 5.169 7.827 -2.091 1.00 92.25 298 ASP A O 1
ATOM 2169 N N . THR A 1 299 ? 5.427 5.792 -1.135 1.00 96.56 299 THR A N 1
ATOM 2170 C CA . THR A 1 299 ? 4.021 5.551 -0.873 1.00 96.56 299 THR A CA 1
ATOM 2171 C C . THR A 1 299 ? 3.903 4.739 0.404 1.00 96.56 299 THR A C 1
ATOM 2173 O O . THR A 1 299 ? 4.337 3.593 0.461 1.00 96.56 299 THR A O 1
ATOM 2176 N N . CYS A 1 300 ? 3.277 5.325 1.416 1.00 98.12 300 CYS A N 1
ATOM 2177 C CA . CYS A 1 300 ? 2.816 4.625 2.602 1.00 98.12 300 CYS A CA 1
ATOM 2178 C C . CYS A 1 300 ? 1.292 4.705 2.617 1.00 98.12 300 CYS A C 1
ATOM 2180 O O . CYS A 1 300 ? 0.743 5.803 2.716 1.00 98.12 300 CYS A O 1
ATOM 2182 N N . LEU A 1 301 ? 0.618 3.563 2.477 1.00 98.81 301 LEU A N 1
ATOM 2183 C CA . LEU A 1 301 ? -0.839 3.466 2.551 1.00 98.81 301 LEU A CA 1
ATOM 2184 C C . LEU A 1 301 ? -1.241 2.660 3.784 1.00 98.81 301 LEU A C 1
ATOM 2186 O O . LEU A 1 301 ? -0.671 1.600 4.048 1.00 98.81 301 LEU A O 1
ATOM 2190 N N . LEU A 1 302 ? -2.245 3.160 4.502 1.00 98.88 302 LEU A N 1
ATOM 2191 C CA . LEU A 1 302 ? -2.871 2.490 5.636 1.00 98.88 302 LEU A CA 1
ATOM 2192 C C . LEU A 1 302 ? -4.351 2.259 5.326 1.00 98.88 302 LEU A C 1
ATOM 2194 O O . LEU A 1 302 ? -5.061 3.214 5.014 1.00 98.88 302 LEU A O 1
ATOM 2198 N N . PHE A 1 303 ? -4.803 1.012 5.432 1.00 98.94 303 PHE A N 1
ATOM 2199 C CA . PHE A 1 303 ? -6.178 0.585 5.169 1.00 98.94 303 PHE A CA 1
ATOM 2200 C C . PHE A 1 303 ? -6.846 0.109 6.463 1.00 98.94 303 PHE A C 1
ATOM 2202 O O . PHE A 1 303 ? -6.255 -0.672 7.203 1.00 98.94 303 PHE A O 1
ATOM 2209 N N . ALA A 1 304 ? -8.069 0.555 6.732 1.00 98.88 304 ALA A N 1
ATOM 2210 C CA . ALA A 1 304 ? -8.857 0.171 7.900 1.00 98.88 304 ALA A CA 1
ATOM 2211 C C . ALA A 1 304 ? -10.190 -0.437 7.446 1.00 98.88 304 ALA A C 1
ATOM 2213 O O . ALA A 1 304 ? -11.068 0.287 6.969 1.00 98.88 304 ALA A O 1
ATOM 2214 N N . THR A 1 305 ? -10.325 -1.762 7.546 1.00 98.81 305 THR A N 1
ATOM 2215 C CA . THR A 1 305 ? -11.453 -2.511 6.959 1.00 98.81 305 THR A CA 1
ATOM 2216 C C . THR A 1 305 ? -12.721 -2.465 7.806 1.00 98.81 305 THR A C 1
ATOM 2218 O O . THR A 1 305 ? -13.808 -2.718 7.297 1.00 98.81 305 THR A O 1
ATOM 2221 N N . GLY A 1 306 ? -12.599 -2.161 9.102 1.00 98.38 306 GLY A N 1
ATOM 2222 C CA . GLY A 1 306 ? -13.723 -2.147 10.040 1.00 98.38 306 GLY A CA 1
ATOM 2223 C C . GLY A 1 306 ? -14.318 -3.514 10.382 1.00 98.38 306 GLY A C 1
ATOM 2224 O O . GLY A 1 306 ? -15.406 -3.570 10.949 1.00 98.38 306 GLY A O 1
ATOM 2225 N N . ALA A 1 307 ? -13.625 -4.610 10.068 1.00 98.31 307 ALA A N 1
ATOM 2226 C CA . ALA A 1 307 ? -14.142 -5.970 10.218 1.00 98.31 307 ALA A CA 1
ATOM 2227 C C . ALA A 1 307 ? -13.828 -6.652 11.572 1.00 98.31 307 ALA A C 1
ATOM 2229 O O . ALA A 1 307 ? -14.138 -7.828 11.742 1.00 98.31 307 ALA A O 1
ATOM 2230 N N . SER A 1 308 ? -13.234 -5.945 12.539 1.00 97.25 308 SER A N 1
ATOM 2231 C CA . SER A 1 308 ? -12.919 -6.470 13.888 1.00 97.25 308 SER A CA 1
ATOM 2232 C C . SER A 1 308 ? -14.123 -6.552 14.836 1.00 97.25 308 SER A C 1
ATOM 2234 O O . SER A 1 308 ? -14.057 -7.203 15.876 1.00 97.25 308 SER A O 1
ATOM 2236 N N . GLY A 1 309 ? -15.217 -5.854 14.516 1.00 96.88 309 GLY A N 1
ATOM 2237 C CA . GLY A 1 309 ? -16.353 -5.660 15.423 1.00 96.88 309 GLY A CA 1
ATOM 2238 C C . GLY A 1 309 ? -16.151 -4.550 16.461 1.00 96.88 309 GLY A C 1
ATOM 2239 O O . GLY A 1 309 ? -17.088 -4.254 17.198 1.00 96.88 309 GLY A O 1
ATOM 2240 N N . ALA A 1 310 ? -14.975 -3.911 16.500 1.00 97.50 310 ALA A N 1
ATOM 2241 C CA . ALA A 1 310 ? -14.741 -2.724 17.316 1.00 97.50 310 ALA A CA 1
ATOM 2242 C C . ALA A 1 310 ? -15.631 -1.547 16.863 1.00 97.50 310 ALA A C 1
ATOM 2244 O O . ALA A 1 310 ? -15.916 -1.416 15.665 1.00 97.50 310 ALA A O 1
ATOM 2245 N N . PRO A 1 311 ? -16.051 -0.657 17.782 1.00 97.19 311 PRO A N 1
ATOM 2246 C CA . PRO A 1 311 ? -16.847 0.507 17.420 1.00 97.19 311 PRO A CA 1
ATOM 2247 C C . PRO A 1 311 ? -16.080 1.438 16.483 1.00 97.19 311 PRO A C 1
ATOM 2249 O O . PRO A 1 311 ? -14.860 1.595 16.573 1.00 97.19 311 PRO A O 1
ATOM 2252 N N . ARG A 1 312 ? -16.823 2.094 15.587 1.00 98.25 312 ARG A N 1
ATOM 2253 C CA . ARG A 1 312 ? -16.241 3.035 14.635 1.00 98.25 312 ARG A CA 1
ATOM 2254 C C . ARG A 1 312 ? -15.719 4.286 15.344 1.00 98.25 312 ARG A C 1
ATOM 2256 O O . ARG A 1 312 ? -16.460 4.932 16.084 1.00 98.25 312 ARG A O 1
ATOM 2263 N N . ILE A 1 313 ? -14.470 4.651 15.065 1.00 98.38 313 ILE A N 1
ATOM 2264 C CA . ILE A 1 313 ? -13.824 5.861 15.577 1.00 98.38 313 ILE A CA 1
ATOM 2265 C C . ILE A 1 313 ? -13.708 6.912 14.470 1.00 98.38 313 ILE A C 1
ATOM 2267 O O . ILE A 1 313 ? -13.145 6.659 13.403 1.00 98.38 313 ILE A O 1
ATOM 2271 N N . GLU A 1 314 ? -14.229 8.109 14.739 1.00 98.12 314 GLU A N 1
ATOM 2272 C CA . GLU A 1 314 ? -14.258 9.230 13.788 1.00 98.12 314 GLU A CA 1
ATOM 2273 C C . GLU A 1 314 ? -13.153 10.273 14.025 1.00 98.12 314 GLU A C 1
ATOM 2275 O O . GLU A 1 314 ? -12.801 11.010 13.099 1.00 98.12 314 GLU A O 1
ATOM 2280 N N . ASP A 1 315 ? -12.590 10.326 15.236 1.00 98.00 315 ASP A N 1
ATOM 2281 C CA . ASP A 1 315 ? -11.595 11.313 15.662 1.00 98.00 315 ASP A CA 1
ATOM 2282 C C . ASP A 1 315 ? -10.288 10.633 16.097 1.00 98.00 315 ASP A C 1
ATOM 2284 O O . ASP A 1 315 ? -10.284 9.719 16.917 1.00 98.00 315 ASP A O 1
ATOM 2288 N N . ALA A 1 316 ? -9.156 11.095 15.566 1.00 97.56 316 ALA A N 1
ATOM 2289 C CA . ALA A 1 316 ? -7.837 10.560 15.904 1.00 97.56 316 ALA A CA 1
ATOM 2290 C C . ALA A 1 316 ? -7.393 10.863 17.343 1.00 97.56 316 ALA A C 1
ATOM 2292 O O . ALA A 1 316 ? -6.478 10.206 17.841 1.00 97.56 316 ALA A O 1
ATOM 2293 N N . SER A 1 317 ? -8.009 11.853 17.994 1.00 97.94 317 SER A N 1
ATOM 2294 C CA . SER A 1 317 ? -7.760 12.215 19.392 1.00 97.94 317 SER A CA 1
ATOM 2295 C C . SER A 1 317 ? -8.571 11.385 20.389 1.00 97.94 317 SER A C 1
ATOM 2297 O O . SER A 1 317 ? -8.351 11.509 21.592 1.00 97.94 317 SER A O 1
ATOM 2299 N N . ASP A 1 318 ? -9.460 10.507 19.909 1.00 98.38 318 ASP A N 1
ATOM 2300 C CA . ASP A 1 318 ? -10.280 9.657 20.768 1.00 98.38 318 ASP A CA 1
ATOM 2301 C C . ASP A 1 318 ? -9.381 8.846 21.733 1.00 98.38 318 ASP A C 1
ATOM 2303 O O . ASP A 1 318 ? -8.400 8.221 21.292 1.00 98.38 318 ASP A O 1
ATOM 2307 N N . PRO A 1 319 ? -9.649 8.869 23.054 1.00 97.88 319 PRO A N 1
ATOM 2308 C CA . PRO A 1 319 ? -8.832 8.164 24.041 1.00 97.88 319 PRO A CA 1
ATOM 2309 C C . PRO A 1 319 ? -8.835 6.645 23.836 1.00 97.88 319 PRO A C 1
ATOM 2311 O O . PRO A 1 319 ? -7.857 5.982 24.174 1.00 97.88 319 PRO A O 1
ATOM 2314 N N . ARG A 1 320 ? -9.878 6.088 23.212 1.00 97.94 320 ARG A N 1
ATOM 2315 C CA . ARG A 1 320 ? -9.981 4.651 22.916 1.00 97.94 320 ARG A CA 1
ATOM 2316 C C . ARG A 1 320 ? -8.941 4.169 21.909 1.00 97.94 320 ARG A C 1
ATOM 2318 O O . ARG A 1 320 ? -8.657 2.979 21.839 1.00 97.94 320 ARG A O 1
ATOM 2325 N N . LEU A 1 321 ? -8.345 5.088 21.148 1.00 98.25 321 LEU A N 1
ATOM 2326 C CA . LEU A 1 321 ? -7.270 4.791 20.206 1.00 98.25 321 LEU A CA 1
ATOM 2327 C C . LEU A 1 321 ? -5.883 4.740 20.854 1.00 98.25 321 LEU A C 1
ATOM 2329 O O . LEU A 1 321 ? -4.908 4.582 20.128 1.00 98.25 321 LEU A O 1
ATOM 2333 N N . GLU A 1 322 ? -5.741 4.872 22.174 1.00 98.00 322 GLU A N 1
ATOM 2334 C CA . GLU A 1 322 ? -4.411 4.940 22.790 1.00 98.00 322 GLU A CA 1
ATOM 2335 C C . GLU A 1 322 ? -3.565 3.688 22.524 1.00 98.00 322 GLU A C 1
ATOM 2337 O O . GLU A 1 322 ? -2.464 3.784 21.979 1.00 98.00 322 GLU A O 1
ATOM 2342 N N . ALA A 1 323 ? -4.113 2.499 22.794 1.00 98.50 323 ALA A N 1
ATOM 2343 C CA . ALA A 1 323 ? -3.432 1.242 22.487 1.00 98.50 323 ALA A CA 1
ATOM 2344 C C . ALA A 1 323 ? -3.181 1.082 20.976 1.00 98.50 323 ALA A C 1
ATOM 2346 O O . ALA A 1 323 ? -2.121 0.612 20.563 1.00 98.50 323 ALA A O 1
ATOM 2347 N N . PHE A 1 324 ? -4.127 1.527 20.142 1.00 98.75 324 PHE A N 1
ATOM 2348 C CA . PHE A 1 324 ? -3.988 1.489 18.687 1.00 98.75 324 PHE A CA 1
ATOM 2349 C C . PHE A 1 324 ? -2.854 2.395 18.187 1.00 98.75 324 PHE A C 1
ATOM 2351 O O . PHE A 1 324 ? -2.077 1.980 17.332 1.00 98.75 324 PHE A O 1
ATOM 2358 N N . ARG A 1 325 ? -2.713 3.613 18.729 1.00 98.56 325 ARG A N 1
ATOM 2359 C CA . ARG A 1 325 ? -1.631 4.555 18.391 1.00 98.56 325 ARG A CA 1
ATOM 2360 C C . ARG A 1 325 ? -0.263 3.947 18.675 1.00 98.56 325 ARG A C 1
ATOM 2362 O O . ARG A 1 325 ? 0.626 4.034 17.829 1.00 98.56 325 ARG A O 1
ATOM 2369 N N . ILE A 1 326 ? -0.117 3.307 19.834 1.00 98.62 326 ILE A N 1
ATOM 2370 C CA . ILE A 1 326 ? 1.116 2.622 20.236 1.00 98.62 326 ILE A CA 1
ATOM 2371 C C . ILE A 1 326 ? 1.411 1.455 19.286 1.00 98.62 326 ILE A C 1
ATOM 2373 O O . ILE A 1 326 ? 2.519 1.363 18.759 1.00 98.62 326 ILE A O 1
ATOM 2377 N N . ALA A 1 327 ? 0.419 0.604 19.009 1.00 98.81 327 ALA A N 1
ATOM 2378 C CA . ALA A 1 327 ? 0.578 -0.541 18.116 1.00 98.81 327 ALA A CA 1
ATOM 2379 C C . ALA A 1 327 ? 0.912 -0.121 16.674 1.00 98.81 327 ALA A C 1
ATOM 2381 O O . ALA A 1 327 ? 1.840 -0.665 16.075 1.00 98.81 327 ALA A O 1
ATOM 2382 N N . LEU A 1 328 ? 0.223 0.889 16.130 1.00 98.81 328 LEU A N 1
ATOM 2383 C CA . LEU A 1 328 ? 0.508 1.440 14.804 1.00 98.81 328 LEU A CA 1
ATOM 2384 C C . LEU A 1 328 ? 1.935 1.995 14.737 1.00 98.81 328 LEU A C 1
ATOM 2386 O O . LEU A 1 328 ? 2.659 1.704 13.787 1.00 98.81 328 LEU A O 1
ATOM 2390 N N . MET A 1 329 ? 2.357 2.763 15.746 1.00 98.62 329 MET A N 1
ATOM 2391 C CA . MET A 1 329 ? 3.725 3.277 15.824 1.00 98.62 329 MET A CA 1
ATOM 2392 C C . MET A 1 329 ? 4.748 2.143 15.873 1.00 98.62 329 MET A C 1
ATOM 2394 O O . MET A 1 329 ? 5.749 2.211 15.169 1.00 98.62 329 MET A O 1
ATOM 2398 N N . SER A 1 330 ? 4.489 1.095 16.660 1.00 98.62 330 SER A N 1
ATOM 2399 C CA . SER A 1 330 ? 5.362 -0.077 16.753 1.00 98.62 330 SER A CA 1
ATOM 2400 C C . SER A 1 330 ? 5.521 -0.773 15.402 1.00 98.62 330 SER A C 1
ATOM 2402 O O . SER A 1 330 ? 6.645 -1.042 14.995 1.00 98.62 330 SER A O 1
ATOM 2404 N N . VAL A 1 331 ? 4.419 -1.016 14.681 1.00 98.81 331 VAL A N 1
ATOM 2405 C CA . VAL A 1 331 ? 4.444 -1.632 13.342 1.00 98.81 331 VAL A CA 1
ATOM 2406 C C . VAL A 1 331 ? 5.225 -0.767 12.355 1.00 98.81 331 VAL A C 1
ATOM 2408 O O . VAL A 1 331 ? 6.086 -1.271 11.641 1.00 98.81 331 VAL A O 1
ATOM 2411 N N . LEU A 1 332 ? 4.954 0.539 12.313 1.00 98.56 332 LEU A N 1
ATOM 2412 C CA . LEU A 1 332 ? 5.641 1.449 11.394 1.00 98.56 332 LEU A CA 1
ATOM 2413 C C . LEU A 1 332 ? 7.129 1.606 11.735 1.00 98.56 332 LEU A C 1
ATOM 2415 O O . LEU A 1 332 ? 7.951 1.692 10.827 1.00 98.56 332 LEU A O 1
ATOM 2419 N N . MET A 1 333 ? 7.479 1.624 13.022 1.00 98.19 333 MET A N 1
ATOM 2420 C CA . MET A 1 333 ? 8.864 1.708 13.481 1.00 98.19 333 MET A CA 1
ATOM 2421 C C . MET A 1 333 ? 9.648 0.445 13.129 1.00 98.19 333 MET A C 1
ATOM 2423 O O . MET A 1 333 ? 10.740 0.555 12.585 1.00 98.19 333 MET A O 1
ATOM 2427 N N . ASP A 1 334 ? 9.080 -0.734 13.382 1.00 98.25 334 ASP A N 1
ATOM 2428 C CA . ASP A 1 334 ? 9.695 -2.019 13.035 1.00 98.25 334 ASP A CA 1
ATOM 2429 C C . ASP A 1 334 ? 9.954 -2.102 11.522 1.00 98.25 334 ASP A C 1
ATOM 2431 O O . ASP A 1 334 ? 11.085 -2.292 11.077 1.00 98.25 334 ASP A O 1
ATOM 2435 N N . LEU A 1 335 ? 8.940 -1.798 10.703 1.00 97.75 335 LEU A N 1
ATOM 2436 C CA . LEU A 1 335 ? 9.109 -1.739 9.248 1.00 97.75 335 LEU A CA 1
ATOM 2437 C C . LEU A 1 335 ? 10.193 -0.740 8.824 1.00 97.75 335 LEU A C 1
ATOM 2439 O O . LEU A 1 335 ? 10.961 -1.038 7.912 1.00 97.75 335 LEU A O 1
ATOM 2443 N N . ALA A 1 336 ? 10.262 0.434 9.455 1.00 95.62 336 ALA A N 1
ATOM 2444 C CA . ALA A 1 336 ? 11.277 1.437 9.149 1.00 95.62 336 ALA A CA 1
ATOM 2445 C C . ALA A 1 336 ? 12.694 0.960 9.506 1.00 95.62 336 ALA A C 1
ATOM 2447 O O . ALA A 1 336 ? 13.617 1.204 8.738 1.00 95.62 336 ALA A O 1
ATOM 2448 N N . GLN A 1 337 ? 12.865 0.251 10.624 1.00 95.44 337 GLN A N 1
ATOM 2449 C CA . GLN A 1 337 ? 14.149 -0.323 11.043 1.00 95.44 337 GLN A CA 1
ATOM 2450 C C . GLN A 1 337 ? 14.630 -1.454 10.129 1.00 95.44 337 GLN A C 1
ATOM 2452 O O . GLN A 1 337 ? 15.827 -1.727 10.077 1.00 95.44 337 GLN A O 1
ATOM 2457 N N . GLN A 1 338 ? 13.713 -2.116 9.420 1.00 95.62 338 GLN A N 1
ATOM 2458 C CA . GLN A 1 338 ? 14.055 -3.182 8.485 1.00 95.62 338 GLN A CA 1
ATOM 2459 C C . GLN A 1 338 ? 14.595 -2.663 7.138 1.00 95.62 338 GLN A C 1
ATOM 2461 O O . GLN A 1 338 ? 15.187 -3.469 6.419 1.00 95.62 338 GLN A O 1
ATOM 2466 N N . LEU A 1 339 ? 14.370 -1.387 6.770 1.00 92.00 339 LEU A N 1
ATOM 2467 C CA . LEU A 1 339 ? 14.826 -0.750 5.513 1.00 92.00 339 LEU A CA 1
ATOM 2468 C C . LEU A 1 339 ? 16.355 -0.689 5.394 1.00 92.00 339 LEU A C 1
ATOM 2470 O O . LEU A 1 339 ? 16.841 -1.084 4.305 1.00 92.00 339 LEU A O 1
#